Protein AF-D8F6E7-F1 (afdb_monomer)

Radius of gyration: 26.61 Å; Cα contacts (8 Å, |Δi|>4): 448; chains: 1; bounding box: 101×66×62 Å

Sequence (332 aa):
MGQFSIHLGLKEPVFHVVGSLFIFFRRQTDRDAFMEKTILALIKERGPLTGAEIRAEISGDHLALWQACLQCPDLIVRTVGTQYLRLDRRLPGFARLSPSIWRSFLTYSIIGLRERPDPLAEKADQILDHIEAISRSKLDVAFQTVSGLAADLDGMEEEACFIIAGDIVYNMSHDVPRPERSTGKPVNGSDMDMVVVVSDRCSKSSMRRLDEAIYREKFRLLLNPYSREELDYVVKPFSRVKTQIRCDSFRHILACKILHEGTFMFGNARLFQKIKTLLKESGVIKKMQEMEHLAKIGRIKAEALLMKVTPDEITDEILNLFYPSDESEEFE

Structure (mmCIF, N/CA/C/O backbone):
data_AF-D8F6E7-F1
#
_entry.id   AF-D8F6E7-F1
#
loop_
_atom_site.group_PDB
_atom_site.id
_atom_site.type_symbol
_atom_site.label_atom_id
_atom_site.label_alt_id
_atom_site.label_comp_id
_atom_site.label_asym_id
_atom_site.label_entity_id
_atom_site.label_seq_id
_atom_site.pdbx_PDB_ins_code
_atom_site.Cartn_x
_atom_site.Cartn_y
_atom_site.Cartn_z
_atom_site.occupancy
_atom_site.B_iso_or_equiv
_atom_site.auth_seq_id
_atom_site.auth_comp_id
_atom_site.auth_asym_id
_atom_site.auth_atom_id
_atom_site.pdbx_PDB_model_num
ATOM 1 N N . MET A 1 1 ? 76.746 45.117 -2.723 1.00 33.16 1 MET A N 1
ATOM 2 C CA . MET A 1 1 ? 77.594 43.909 -2.825 1.00 33.16 1 MET A CA 1
ATOM 3 C C . MET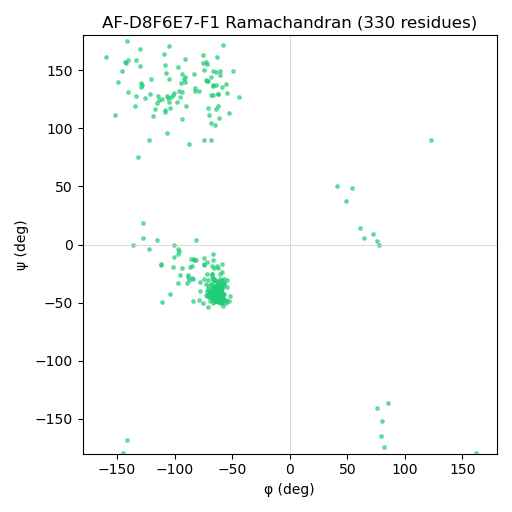 A 1 1 ? 76.782 42.724 -2.335 1.00 33.16 1 MET A C 1
ATOM 5 O O . MET A 1 1 ? 76.218 42.837 -1.259 1.00 33.16 1 MET A O 1
ATOM 9 N N . GLY A 1 2 ? 76.713 41.643 -3.117 1.00 30.11 2 GLY A N 1
ATOM 10 C CA . GLY A 1 2 ? 76.082 40.374 -2.726 1.00 30.11 2 GLY A CA 1
ATOM 11 C C . GLY A 1 2 ? 74.968 39.925 -3.675 1.00 30.11 2 GLY A C 1
ATOM 12 O O . GLY A 1 2 ? 73.820 40.305 -3.495 1.00 30.11 2 GLY A O 1
ATOM 13 N N . GLN A 1 3 ? 75.343 39.148 -4.694 1.00 26.55 3 GLN A N 1
ATOM 14 C CA . GLN A 1 3 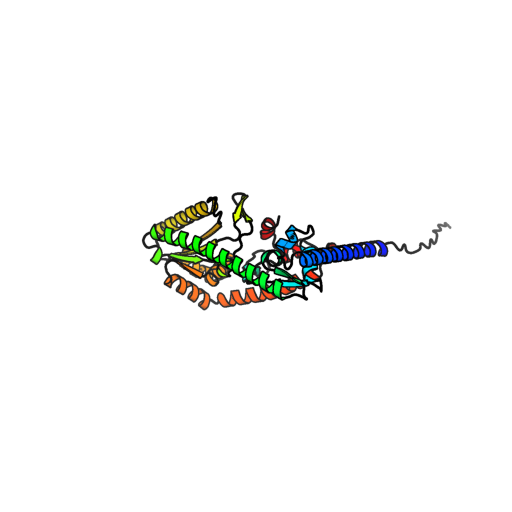? 74.470 38.454 -5.649 1.00 26.55 3 GLN A CA 1
ATOM 15 C C . GLN A 1 3 ? 73.595 37.398 -4.960 1.00 26.55 3 GLN A C 1
ATOM 17 O O . GLN A 1 3 ? 74.094 36.717 -4.076 1.00 26.55 3 GLN A O 1
ATOM 22 N N . PHE A 1 4 ? 72.383 37.164 -5.474 1.00 26.69 4 PHE A N 1
ATOM 23 C CA . PHE A 1 4 ? 71.859 35.808 -5.685 1.00 26.69 4 PHE A CA 1
ATOM 24 C C . PHE A 1 4 ? 70.866 35.812 -6.859 1.00 26.69 4 PHE A C 1
ATOM 26 O O . PHE A 1 4 ? 69.792 36.403 -6.794 1.00 26.69 4 PHE A O 1
ATOM 33 N N . SER A 1 5 ? 71.280 35.172 -7.955 1.00 28.58 5 SER A N 1
ATOM 34 C CA . SER A 1 5 ? 70.461 34.831 -9.121 1.00 28.58 5 SER A CA 1
ATOM 35 C C . SER A 1 5 ? 69.507 33.691 -8.786 1.00 28.58 5 SER A C 1
ATOM 37 O O . SER A 1 5 ? 69.942 32.714 -8.181 1.00 28.58 5 SER A O 1
ATOM 39 N N . ILE A 1 6 ? 68.269 33.734 -9.288 1.00 30.41 6 ILE A N 1
ATOM 40 C CA . ILE A 1 6 ? 67.457 32.523 -9.473 1.00 30.41 6 ILE A CA 1
ATOM 41 C C . ILE A 1 6 ? 66.820 32.561 -10.868 1.00 30.41 6 ILE A C 1
ATOM 43 O O . ILE A 1 6 ? 66.243 33.558 -11.292 1.00 30.41 6 ILE A O 1
ATOM 47 N N . HIS A 1 7 ? 67.038 31.461 -11.586 1.00 28.16 7 HIS A N 1
ATOM 48 C CA . HIS A 1 7 ? 66.703 31.177 -12.977 1.00 28.16 7 HIS A CA 1
ATOM 49 C C . HIS A 1 7 ? 65.219 31.344 -13.339 1.00 28.16 7 HIS A C 1
ATOM 51 O O . HIS A 1 7 ? 64.332 30.823 -12.666 1.00 28.16 7 HIS A O 1
ATOM 57 N N . LEU A 1 8 ? 64.992 31.940 -14.512 1.00 31.27 8 LEU A N 1
ATOM 58 C CA . LEU A 1 8 ? 63.788 31.776 -15.324 1.00 31.27 8 LEU A CA 1
ATOM 59 C C . LEU A 1 8 ? 63.741 30.344 -15.877 1.00 31.27 8 LEU A C 1
ATOM 61 O O . LEU A 1 8 ? 64.466 30.007 -16.809 1.00 31.27 8 LEU A O 1
ATOM 65 N N . GLY A 1 9 ? 62.885 29.505 -15.295 1.00 27.48 9 GLY A N 1
ATOM 66 C CA . GLY A 1 9 ? 62.490 28.218 -15.858 1.00 27.48 9 GLY A CA 1
ATOM 67 C C . GLY A 1 9 ? 61.064 28.304 -16.390 1.00 27.48 9 GLY A C 1
ATOM 68 O O . GLY A 1 9 ? 60.115 28.140 -15.628 1.00 27.48 9 GLY A O 1
ATOM 69 N N . LEU A 1 10 ? 60.914 28.558 -17.690 1.00 37.59 10 LEU A N 1
ATOM 70 C CA . LEU A 1 10 ? 59.673 28.295 -18.420 1.00 37.59 10 LEU A CA 1
ATOM 71 C C . LEU A 1 10 ? 59.396 26.786 -18.339 1.00 37.59 10 LEU A C 1
ATOM 73 O O . LEU A 1 10 ? 60.115 25.996 -18.946 1.00 37.59 10 LEU A O 1
ATOM 77 N N . LYS A 1 11 ? 58.381 26.380 -17.569 1.00 30.45 11 LYS A N 1
ATOM 78 C CA . LYS A 1 11 ? 57.785 25.043 -17.665 1.00 30.45 11 LYS A CA 1
ATOM 79 C C . LYS A 1 11 ? 56.442 25.160 -18.370 1.00 30.45 11 LYS A C 1
ATOM 81 O O . LYS A 1 11 ? 55.570 25.911 -17.942 1.00 30.45 11 LYS A O 1
ATOM 86 N N . GLU A 1 12 ? 56.337 24.421 -19.465 1.00 32.09 12 GLU A N 1
ATOM 87 C CA . GLU A 1 12 ? 55.131 24.181 -20.251 1.00 32.09 12 GLU A CA 1
ATOM 88 C C . GLU A 1 12 ? 53.939 23.759 -19.369 1.00 32.09 12 GLU A C 1
ATOM 90 O O . GLU A 1 12 ? 54.134 23.084 -18.351 1.00 32.09 12 GLU A O 1
ATOM 95 N N . PRO A 1 13 ? 52.693 24.094 -19.750 1.00 31.97 13 PRO A N 1
ATOM 96 C CA . PRO A 1 13 ? 51.525 23.551 -19.081 1.00 31.97 13 PRO A CA 1
ATOM 97 C C . PRO A 1 13 ? 51.376 22.062 -19.422 1.00 31.97 13 PRO A C 1
ATOM 99 O O . PRO A 1 13 ? 51.162 21.672 -20.568 1.00 31.97 13 PRO A O 1
ATOM 102 N N . VAL A 1 14 ? 51.465 21.231 -18.385 1.00 33.97 14 VAL A N 1
ATOM 103 C CA . VAL A 1 14 ? 51.179 19.796 -18.423 1.00 33.97 14 VAL A CA 1
ATOM 104 C C . VAL A 1 14 ? 49.690 19.592 -18.737 1.00 33.97 14 VAL A C 1
ATOM 106 O O . VAL A 1 14 ? 48.823 19.722 -17.872 1.00 33.97 14 VAL A O 1
ATOM 109 N N . PHE A 1 15 ? 49.392 19.232 -19.984 1.00 37.09 15 PHE A N 1
ATOM 110 C CA . PHE A 1 15 ? 48.122 18.641 -20.407 1.00 37.09 15 PHE A CA 1
ATOM 111 C C . PHE A 1 15 ? 47.991 17.225 -19.815 1.00 37.09 15 PHE A C 1
ATOM 113 O O . PHE A 1 15 ? 48.406 16.258 -20.442 1.00 37.09 15 PHE A O 1
ATOM 120 N N . HIS A 1 16 ? 47.423 17.068 -18.614 1.00 35.38 16 HIS A N 1
ATOM 121 C CA . HIS A 1 16 ? 47.105 15.723 -18.088 1.00 35.38 16 HIS A CA 1
ATOM 122 C C . HIS A 1 16 ? 45.729 15.561 -17.424 1.00 35.38 16 HIS A C 1
ATOM 124 O O . HIS A 1 16 ? 45.373 14.448 -17.048 1.00 35.38 16 HIS A O 1
ATOM 130 N N . VAL A 1 17 ? 44.904 16.610 -17.341 1.00 39.91 17 VAL A N 1
ATOM 131 C CA . VAL A 1 17 ? 43.578 16.522 -16.689 1.00 39.91 17 VAL A CA 1
ATOM 132 C C . VAL A 1 17 ? 42.441 16.214 -17.680 1.00 39.91 17 VAL A C 1
ATOM 134 O O . VAL A 1 17 ? 41.414 15.665 -17.296 1.00 39.91 17 VAL A O 1
ATOM 137 N N . VAL A 1 18 ? 42.632 16.464 -18.979 1.00 37.38 18 VAL A N 1
ATOM 138 C CA . VAL A 1 18 ? 41.575 16.257 -19.991 1.00 37.38 18 VAL A CA 1
ATOM 139 C C . VAL A 1 18 ? 41.413 14.775 -20.369 1.00 37.38 18 VAL A C 1
ATOM 141 O O . VAL A 1 18 ? 40.301 14.324 -20.616 1.00 37.38 18 VAL A O 1
ATOM 144 N N . GLY A 1 19 ? 42.494 13.985 -20.355 1.00 30.98 19 GLY A N 1
ATOM 145 C CA . GLY A 1 19 ? 42.469 12.576 -20.779 1.00 30.98 19 GLY A CA 1
ATOM 146 C C . GLY A 1 19 ? 41.693 11.648 -19.838 1.00 30.98 19 GLY A C 1
ATOM 147 O O . GLY A 1 19 ? 40.935 10.801 -20.304 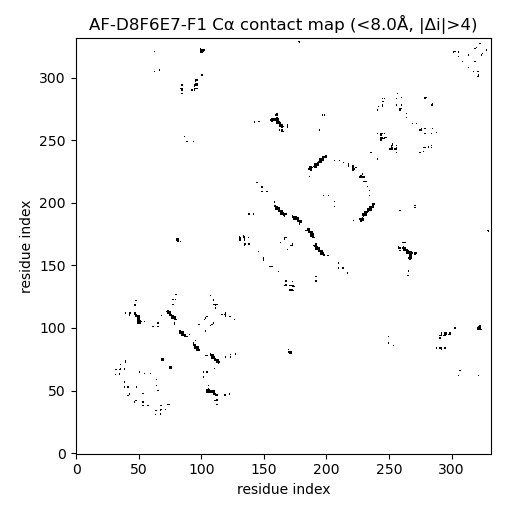1.00 30.98 19 GLY A O 1
ATOM 148 N N . SER A 1 20 ? 41.825 11.830 -18.521 1.00 35.00 20 SER A N 1
ATOM 149 C CA . SER A 1 20 ? 41.137 10.985 -17.533 1.00 35.00 20 SER A CA 1
ATOM 150 C C . SER A 1 20 ? 39.633 11.243 -17.494 1.00 35.00 20 SER A C 1
ATOM 152 O O . SER A 1 20 ? 38.862 10.289 -17.426 1.00 35.00 20 SER A O 1
ATOM 154 N N . LEU A 1 21 ? 39.210 12.506 -17.624 1.00 38.16 21 LEU A N 1
ATOM 155 C CA . LEU A 1 21 ? 37.793 12.865 -17.692 1.00 38.16 21 LEU A CA 1
ATOM 156 C C . LEU A 1 21 ? 37.149 12.311 -18.973 1.00 38.16 21 LEU A C 1
ATOM 158 O O . LEU A 1 21 ? 36.060 11.757 -18.918 1.00 38.16 21 LEU A O 1
ATOM 162 N N . PHE A 1 22 ? 37.851 12.368 -20.111 1.00 34.84 22 PHE A N 1
ATOM 163 C CA . PHE A 1 22 ? 37.346 11.863 -21.394 1.00 34.84 22 PHE A CA 1
ATOM 164 C C . PHE A 1 22 ? 37.245 10.330 -21.444 1.00 34.84 22 PHE A C 1
ATOM 166 O O . PHE A 1 22 ? 36.273 9.788 -21.965 1.00 34.84 22 PHE A O 1
ATOM 173 N N . ILE A 1 23 ? 38.227 9.613 -20.887 1.00 40.53 23 ILE A N 1
ATOM 174 C CA . ILE A 1 23 ? 38.200 8.142 -20.794 1.00 40.53 23 ILE A CA 1
ATOM 175 C C . ILE A 1 23 ? 37.083 7.683 -19.852 1.00 40.53 23 ILE A C 1
ATOM 177 O O . ILE A 1 23 ? 36.417 6.685 -20.123 1.00 40.53 23 ILE A O 1
ATOM 181 N N . PHE A 1 24 ? 36.863 8.414 -18.762 1.00 39.59 24 PHE A N 1
ATOM 182 C CA . PHE A 1 24 ? 35.817 8.112 -17.798 1.00 39.59 24 PHE A CA 1
ATOM 183 C C . PHE A 1 24 ? 34.413 8.366 -18.371 1.00 39.59 24 PHE A C 1
ATOM 185 O O . PHE A 1 24 ? 33.578 7.464 -18.353 1.00 39.59 24 PHE A O 1
ATOM 192 N N . PHE A 1 25 ? 34.190 9.532 -18.992 1.00 40.06 25 PHE A N 1
ATOM 193 C CA . PHE A 1 25 ? 32.921 9.872 -19.651 1.00 40.06 25 PHE A CA 1
ATOM 194 C C . PHE A 1 25 ? 32.563 8.870 -20.760 1.00 40.06 25 PHE A C 1
ATOM 196 O O . PHE A 1 25 ? 31.410 8.460 -20.900 1.00 40.06 25 PHE A O 1
ATOM 203 N N . ARG A 1 26 ? 33.575 8.414 -21.512 1.00 41.19 26 ARG A N 1
ATOM 204 C CA . ARG A 1 26 ? 33.429 7.382 -22.546 1.00 41.19 26 ARG A CA 1
ATOM 205 C C . ARG A 1 26 ? 33.075 6.009 -21.961 1.00 41.19 26 ARG A C 1
ATOM 207 O O . ARG A 1 26 ? 32.200 5.338 -22.481 1.00 41.19 26 ARG A O 1
ATOM 214 N N . ARG A 1 27 ? 33.683 5.609 -20.838 1.00 51.72 27 ARG A N 1
ATOM 215 C CA . ARG A 1 27 ? 33.356 4.341 -20.151 1.00 51.72 27 ARG A CA 1
ATOM 216 C C . ARG A 1 27 ? 31.958 4.315 -19.534 1.00 51.72 27 ARG A C 1
ATOM 218 O O . ARG A 1 27 ? 31.405 3.229 -19.370 1.00 51.72 27 ARG A O 1
ATOM 225 N N . GLN A 1 28 ? 31.420 5.469 -19.146 1.00 54.25 28 GLN A N 1
ATOM 226 C CA . GLN A 1 28 ? 30.064 5.569 -18.611 1.00 54.25 28 GLN A CA 1
ATOM 227 C C . GLN A 1 28 ? 29.024 5.452 -19.729 1.00 54.25 28 GLN A C 1
ATOM 229 O O . GLN A 1 28 ? 28.181 4.565 -19.687 1.00 54.25 28 GLN A O 1
ATOM 234 N N . THR A 1 29 ? 29.191 6.232 -20.798 1.00 60.12 29 THR A N 1
ATOM 235 C CA . THR A 1 29 ? 28.348 6.135 -22.003 1.00 60.12 29 THR A CA 1
ATOM 236 C C . THR A 1 29 ? 28.403 4.753 -22.665 1.00 60.12 29 THR A C 1
ATOM 238 O O . THR A 1 29 ? 27.374 4.257 -23.115 1.00 60.12 29 THR A O 1
ATOM 241 N N . ASP A 1 30 ? 29.560 4.082 -22.663 1.00 62.09 30 ASP A N 1
ATOM 242 C CA . ASP A 1 30 ? 29.686 2.706 -23.165 1.00 62.09 30 ASP A CA 1
ATOM 243 C C . ASP A 1 30 ? 28.959 1.675 -22.271 1.00 62.09 30 ASP A C 1
ATOM 245 O O . ASP A 1 30 ? 28.422 0.691 -22.785 1.00 62.09 30 ASP A O 1
ATOM 249 N N . ARG A 1 31 ? 28.916 1.886 -20.944 1.00 66.12 31 ARG A N 1
ATOM 250 C CA . ARG A 1 31 ? 28.183 1.016 -20.001 1.00 66.12 31 ARG A CA 1
ATOM 251 C C . ARG A 1 31 ? 26.675 1.188 -20.117 1.00 66.12 31 ARG A C 1
ATOM 253 O O . ARG A 1 31 ? 25.967 0.184 -20.172 1.00 66.12 31 ARG A O 1
ATOM 260 N N . ASP A 1 32 ? 26.208 2.425 -20.214 1.00 69.31 32 ASP A N 1
ATOM 261 C CA . ASP A 1 32 ? 24.783 2.730 -20.349 1.00 69.31 32 ASP A CA 1
ATOM 262 C C . ASP A 1 32 ? 24.262 2.203 -21.699 1.00 69.31 32 ASP A C 1
ATOM 264 O O . ASP A 1 32 ? 23.270 1.478 -21.750 1.00 69.31 32 ASP A O 1
ATOM 268 N N . ALA A 1 33 ? 25.028 2.393 -22.782 1.00 77.38 33 ALA A N 1
ATOM 269 C CA . ALA A 1 33 ? 24.712 1.826 -24.094 1.00 77.38 33 ALA A CA 1
ATOM 270 C C . ALA A 1 33 ? 24.756 0.284 -24.127 1.00 77.38 33 ALA A C 1
ATOM 272 O O . ALA A 1 33 ? 24.041 -0.346 -24.912 1.00 77.38 33 ALA A O 1
ATOM 273 N N . PHE A 1 34 ? 25.603 -0.353 -23.310 1.00 84.94 34 PHE A N 1
ATOM 274 C CA . PHE A 1 34 ? 25.613 -1.810 -23.168 1.00 84.94 34 PHE A CA 1
ATOM 275 C C . PHE A 1 34 ? 24.366 -2.310 -22.430 1.00 84.94 34 PHE A C 1
ATOM 277 O O . PHE A 1 34 ? 23.740 -3.276 -22.875 1.00 84.94 34 PHE A O 1
ATOM 284 N N . MET A 1 35 ? 23.982 -1.637 -21.342 1.00 89.06 35 MET A N 1
ATOM 285 C CA . MET A 1 35 ? 22.771 -1.939 -20.578 1.00 89.06 35 MET A CA 1
ATOM 286 C C . MET A 1 35 ? 21.525 -1.826 -21.466 1.00 89.06 35 MET A C 1
ATOM 288 O O . MET A 1 35 ? 20.765 -2.787 -21.578 1.00 89.06 35 MET A O 1
ATOM 292 N N . GLU A 1 36 ? 21.371 -0.712 -22.188 1.00 90.62 36 GLU A N 1
ATOM 293 C CA . GLU A 1 36 ? 20.263 -0.496 -23.127 1.00 90.62 36 GLU A CA 1
ATOM 294 C C . GLU A 1 36 ? 20.164 -1.603 -24.183 1.00 90.62 36 GLU A C 1
ATOM 296 O O . GLU A 1 36 ? 19.090 -2.164 -24.401 1.00 90.62 36 GLU A O 1
ATOM 301 N N . LYS A 1 37 ? 21.286 -1.969 -24.820 1.00 92.38 37 LYS A N 1
ATOM 302 C CA . LYS A 1 37 ? 21.312 -3.045 -25.825 1.00 92.38 37 LYS A CA 1
ATOM 303 C C . LYS A 1 37 ? 20.933 -4.399 -25.237 1.00 92.38 37 LYS A C 1
ATOM 305 O O . LYS A 1 37 ? 20.257 -5.176 -25.909 1.00 92.38 37 LYS A O 1
ATOM 310 N N . THR A 1 38 ? 21.368 -4.675 -24.011 1.00 94.69 38 THR A N 1
ATOM 311 C CA . THR A 1 38 ? 21.076 -5.932 -23.314 1.00 94.69 38 THR A CA 1
ATOM 312 C C . THR A 1 38 ? 19.587 -6.033 -22.997 1.00 94.69 38 THR A C 1
ATOM 314 O O . THR A 1 38 ? 18.960 -7.036 -23.332 1.00 94.69 38 THR A O 1
ATOM 317 N N . ILE A 1 39 ? 18.993 -4.966 -22.453 1.00 96.12 39 ILE A N 1
ATOM 318 C CA . ILE A 1 39 ? 17.550 -4.895 -22.186 1.00 96.12 39 ILE A CA 1
ATOM 319 C C . ILE A 1 39 ? 16.764 -5.021 -23.493 1.00 96.12 39 ILE A C 1
ATOM 321 O O . ILE A 1 39 ? 15.825 -5.806 -23.579 1.00 96.12 39 ILE A O 1
ATOM 325 N N . LEU A 1 40 ? 17.162 -4.297 -24.541 1.00 96.44 40 LEU A N 1
ATOM 326 C CA . LEU A 1 40 ? 16.481 -4.352 -25.831 1.00 96.44 40 LEU A CA 1
ATOM 327 C C . LEU A 1 40 ? 16.517 -5.760 -26.442 1.00 96.44 40 LEU A C 1
ATOM 329 O O . LEU A 1 40 ? 15.515 -6.208 -26.996 1.00 96.44 40 LEU A O 1
ATOM 333 N N . ALA A 1 41 ? 17.650 -6.460 -26.350 1.00 96.69 41 ALA A N 1
ATOM 334 C CA . ALA A 1 41 ? 17.762 -7.845 -26.800 1.00 96.69 41 ALA A CA 1
ATOM 335 C C . ALA A 1 41 ? 16.843 -8.775 -25.993 1.00 96.69 41 ALA A C 1
ATOM 337 O O . ALA A 1 41 ? 16.098 -9.550 -26.591 1.00 96.69 41 ALA A O 1
ATOM 338 N N . LEU A 1 42 ? 16.823 -8.626 -24.664 1.00 97.31 42 LEU A N 1
ATOM 339 C CA . LEU A 1 42 ? 15.960 -9.399 -23.770 1.00 97.31 42 LEU A CA 1
ATOM 340 C C . LEU A 1 42 ? 14.473 -9.216 -24.111 1.00 97.31 42 LEU A C 1
ATOM 342 O O . LEU A 1 42 ? 13.747 -10.196 -24.260 1.00 97.31 42 LEU A O 1
ATOM 346 N N . ILE A 1 43 ? 14.028 -7.970 -24.303 1.00 97.81 43 ILE A N 1
ATOM 347 C CA . ILE A 1 43 ? 12.637 -7.656 -24.664 1.00 97.81 43 ILE A CA 1
ATOM 348 C C . ILE A 1 43 ? 12.288 -8.161 -26.074 1.00 97.81 43 ILE A C 1
ATOM 350 O O . ILE A 1 43 ? 11.165 -8.606 -26.309 1.00 97.81 43 ILE A O 1
ATOM 354 N N . LYS A 1 44 ? 13.232 -8.141 -27.026 1.00 96.94 44 LYS A N 1
ATOM 355 C CA . LYS A 1 44 ? 13.023 -8.724 -28.366 1.00 96.94 44 LYS A CA 1
ATOM 356 C C . LYS A 1 44 ? 12.838 -10.238 -28.322 1.00 96.94 44 LYS A C 1
ATOM 358 O O . LYS A 1 44 ? 12.067 -10.766 -29.118 1.00 96.94 44 LYS A O 1
ATOM 363 N N . GLU A 1 45 ? 13.547 -10.917 -27.428 1.00 97.00 45 GLU A N 1
ATOM 364 C CA . GLU A 1 45 ? 13.490 -12.370 -27.278 1.00 97.00 45 GLU A CA 1
ATOM 365 C C . GLU A 1 45 ? 12.247 -12.826 -26.504 1.00 97.00 45 GLU A C 1
ATOM 367 O O . GLU A 1 45 ? 11.549 -13.739 -26.940 1.00 97.00 45 GLU A O 1
ATOM 372 N N . ARG A 1 46 ? 11.960 -12.188 -25.365 1.00 96.81 46 ARG A N 1
ATOM 373 C CA . ARG A 1 46 ? 10.934 -12.641 -24.413 1.00 96.81 46 ARG A CA 1
ATOM 374 C C . ARG A 1 46 ? 9.605 -11.902 -24.500 1.00 96.81 46 ARG A C 1
ATOM 376 O O . ARG A 1 46 ? 8.629 -12.342 -23.899 1.00 96.81 46 ARG A O 1
ATOM 383 N N . GLY A 1 47 ? 9.553 -10.802 -25.243 1.00 97.00 47 GLY A N 1
ATOM 384 C CA . GLY A 1 47 ? 8.422 -9.884 -25.212 1.00 97.00 47 GLY A CA 1
ATOM 385 C C . GLY A 1 47 ? 8.462 -8.955 -23.992 1.00 97.00 47 GLY A C 1
ATOM 386 O O . GLY A 1 47 ? 9.514 -8.791 -23.371 1.00 97.00 47 GLY A O 1
ATOM 387 N N . PRO A 1 48 ? 7.337 -8.291 -23.672 1.00 98.00 48 PRO A N 1
ATOM 388 C CA . PRO A 1 48 ? 7.285 -7.315 -22.591 1.00 98.00 48 PRO A CA 1
ATOM 389 C C . PRO A 1 48 ? 7.493 -7.932 -21.207 1.00 98.00 48 PRO A C 1
ATOM 391 O O . PRO A 1 48 ? 6.887 -8.951 -20.874 1.00 98.00 48 PRO A O 1
ATOM 394 N N . LEU A 1 49 ? 8.302 -7.265 -20.387 1.00 97.94 49 LEU A N 1
ATOM 395 C CA . LEU A 1 49 ? 8.679 -7.706 -19.043 1.00 97.94 49 LEU A CA 1
ATOM 396 C C . LEU A 1 49 ? 8.468 -6.586 -18.023 1.00 97.94 49 LEU A C 1
ATOM 398 O O . LEU A 1 49 ? 8.531 -5.405 -18.365 1.00 97.94 49 LEU A O 1
ATOM 402 N N . THR A 1 50 ? 8.243 -6.945 -16.764 1.00 97.00 50 THR A N 1
ATOM 403 C CA . THR A 1 50 ? 8.267 -5.996 -15.649 1.00 97.00 50 THR A CA 1
ATOM 404 C C . THR A 1 50 ? 9.695 -5.597 -15.284 1.00 97.00 50 THR A C 1
ATOM 406 O O . THR A 1 50 ? 10.659 -6.286 -15.630 1.00 97.00 50 THR A O 1
ATOM 409 N N . GLY A 1 51 ? 9.858 -4.504 -14.532 1.00 95.88 51 GLY A N 1
ATOM 410 C CA . GLY A 1 51 ? 11.173 -4.131 -14.006 1.00 95.88 51 GLY A CA 1
ATOM 411 C C . GLY A 1 51 ? 11.806 -5.237 -13.149 1.00 95.88 51 GLY A C 1
ATOM 412 O O . GLY A 1 51 ? 13.016 -5.446 -13.228 1.00 95.88 51 GLY A O 1
ATOM 413 N N . ALA A 1 52 ? 11.004 -5.986 -12.382 1.00 93.38 52 ALA A N 1
ATOM 414 C CA . ALA A 1 52 ? 11.473 -7.124 -11.591 1.00 93.38 52 ALA A CA 1
ATOM 415 C C . ALA A 1 52 ? 11.938 -8.300 -12.461 1.00 93.38 52 ALA A C 1
ATOM 417 O O . ALA A 1 52 ? 12.997 -8.869 -12.200 1.00 93.38 52 ALA A O 1
ATOM 418 N N . GLU A 1 53 ? 11.196 -8.629 -13.523 1.00 95.62 53 GLU A N 1
ATOM 419 C CA . GLU A 1 53 ? 11.580 -9.680 -14.473 1.00 95.62 53 GLU A CA 1
ATOM 420 C C . GLU A 1 53 ? 12.897 -9.329 -15.190 1.00 95.62 53 GLU A C 1
ATOM 422 O O . GLU A 1 53 ? 13.762 -10.188 -15.341 1.00 95.62 53 GLU A O 1
ATOM 427 N N . ILE A 1 54 ? 13.106 -8.061 -15.566 1.00 96.25 54 ILE A N 1
ATOM 428 C CA . ILE A 1 54 ? 14.382 -7.615 -16.153 1.00 96.25 54 ILE A CA 1
ATOM 429 C C . ILE A 1 54 ? 15.507 -7.663 -15.113 1.00 96.25 54 ILE A C 1
ATOM 431 O O . ILE A 1 54 ? 16.609 -8.120 -15.416 1.00 96.25 54 ILE A O 1
ATOM 435 N N . ARG A 1 55 ? 15.244 -7.214 -13.879 1.00 93.50 55 ARG A N 1
ATOM 436 C CA . ARG A 1 55 ? 16.230 -7.213 -12.789 1.00 93.50 55 ARG A CA 1
ATOM 437 C C . ARG A 1 55 ? 16.733 -8.620 -12.458 1.00 93.50 55 ARG A C 1
ATOM 439 O O . ARG A 1 55 ? 17.907 -8.769 -12.131 1.00 93.50 55 ARG A O 1
ATOM 446 N N . ALA A 1 56 ? 15.870 -9.628 -12.553 1.00 92.56 56 ALA A N 1
ATOM 447 C CA . ALA A 1 56 ? 16.238 -11.022 -12.318 1.00 92.56 56 ALA A CA 1
ATOM 448 C C . ALA A 1 56 ? 17.223 -11.570 -13.368 1.00 92.56 56 ALA A C 1
ATOM 450 O O . ALA A 1 56 ? 18.038 -12.432 -13.050 1.00 92.56 56 ALA A O 1
ATOM 451 N N . GLU A 1 57 ? 17.172 -11.058 -14.599 1.00 92.94 57 GLU A N 1
ATOM 452 C CA . GLU A 1 57 ? 18.009 -11.514 -15.719 1.00 92.94 57 GLU A CA 1
ATOM 453 C C . GLU A 1 57 ? 19.271 -10.657 -15.900 1.00 92.94 57 GLU A C 1
ATOM 455 O O . GLU A 1 57 ? 20.287 -11.125 -16.417 1.00 92.94 57 GLU A O 1
ATOM 460 N N . ILE A 1 58 ? 19.228 -9.390 -15.475 1.00 90.25 58 ILE A N 1
ATOM 461 C CA . ILE A 1 58 ? 20.304 -8.423 -15.693 1.00 90.25 58 ILE A CA 1
ATOM 462 C C . ILE A 1 58 ? 20.871 -7.933 -14.359 1.00 90.25 58 ILE A C 1
ATOM 464 O O . ILE A 1 58 ? 20.270 -7.150 -13.616 1.00 90.25 58 ILE A O 1
ATOM 468 N N . SER A 1 59 ? 22.108 -8.350 -14.091 1.00 83.00 59 SER A N 1
ATOM 469 C CA . SER A 1 59 ? 22.916 -7.794 -13.008 1.00 83.00 59 SER A CA 1
ATOM 470 C C . SER A 1 59 ? 23.383 -6.377 -13.347 1.00 83.00 59 SER A C 1
ATOM 472 O O . SER A 1 59 ? 23.767 -6.082 -14.477 1.00 83.00 59 SER A O 1
ATOM 474 N N . GLY A 1 60 ? 23.391 -5.493 -12.353 1.00 80.25 60 GLY A N 1
ATOM 475 C CA . GLY A 1 60 ? 23.765 -4.095 -12.550 1.00 80.25 60 GLY A CA 1
ATOM 476 C C . GLY A 1 60 ? 23.301 -3.183 -11.424 1.00 80.25 60 GLY A C 1
ATOM 477 O O . GLY A 1 60 ? 22.678 -3.637 -10.462 1.00 80.25 60 GLY A O 1
ATOM 478 N N . ASP A 1 61 ? 23.607 -1.901 -11.564 1.00 87.19 61 ASP A N 1
ATOM 479 C CA . ASP A 1 61 ? 23.107 -0.850 -10.683 1.00 87.19 61 ASP A CA 1
ATOM 480 C C . ASP A 1 61 ? 21.601 -0.602 -10.911 1.00 87.19 61 ASP A C 1
ATOM 482 O O . ASP A 1 61 ? 21.123 -0.643 -12.048 1.00 87.19 61 ASP A O 1
ATOM 486 N N . HIS A 1 62 ? 20.844 -0.371 -9.831 1.00 89.38 62 HIS A N 1
ATOM 487 C CA . HIS A 1 62 ? 19.386 -0.198 -9.895 1.00 89.38 62 HIS A CA 1
ATOM 488 C C . HIS A 1 62 ? 18.988 1.066 -10.664 1.00 89.38 62 HIS A C 1
ATOM 490 O O . HIS A 1 62 ? 18.042 1.035 -11.456 1.00 89.38 62 HIS A O 1
ATOM 496 N N . LEU A 1 63 ? 19.710 2.170 -10.445 1.00 90.50 63 LEU A N 1
ATOM 497 C CA . LEU A 1 63 ? 19.420 3.438 -11.101 1.00 90.50 63 LEU A CA 1
ATOM 498 C C . LEU A 1 63 ? 19.760 3.354 -12.591 1.00 90.50 63 LEU A C 1
ATOM 500 O O . LEU A 1 63 ? 18.934 3.743 -13.412 1.00 90.50 63 LEU A O 1
ATOM 504 N N . ALA A 1 64 ? 20.908 2.770 -12.941 1.00 90.06 64 ALA A N 1
ATOM 505 C CA . ALA A 1 64 ? 21.310 2.564 -14.332 1.00 90.06 64 ALA A CA 1
ATOM 506 C C . ALA A 1 64 ? 20.314 1.681 -15.103 1.00 90.06 64 ALA A C 1
ATOM 508 O O . ALA A 1 64 ? 19.972 1.983 -16.245 1.00 90.06 64 ALA A O 1
ATOM 509 N N . LEU A 1 65 ? 19.803 0.612 -14.478 1.00 93.00 65 LEU A N 1
ATOM 510 C CA . LEU A 1 65 ? 18.776 -0.240 -15.082 1.00 93.00 65 LEU A CA 1
ATOM 511 C C . LEU A 1 65 ? 17.490 0.550 -15.378 1.00 93.00 65 LEU A C 1
ATOM 513 O O . LEU A 1 65 ? 16.947 0.478 -16.483 1.00 93.00 65 LEU A O 1
ATOM 517 N N . TRP A 1 66 ? 17.019 1.326 -14.400 1.00 95.31 66 TRP A N 1
ATOM 518 C CA . TRP A 1 66 ? 15.831 2.165 -14.545 1.00 95.31 66 TRP A CA 1
ATOM 519 C C . TRP A 1 66 ? 16.014 3.244 -15.623 1.00 95.31 66 TRP A C 1
ATOM 521 O O . TRP A 1 66 ? 15.157 3.385 -16.499 1.00 95.31 66 TRP A O 1
ATOM 531 N N . GLN A 1 67 ? 17.148 3.953 -15.609 1.00 94.25 67 GLN A N 1
ATOM 532 C CA . GLN A 1 67 ? 17.502 4.963 -16.611 1.00 94.25 67 GLN A CA 1
ATOM 533 C C . GLN A 1 67 ? 17.544 4.357 -18.018 1.00 94.25 67 GLN A C 1
ATOM 535 O O . GLN A 1 67 ? 16.879 4.876 -18.911 1.00 94.25 67 GLN A O 1
ATOM 540 N N . ALA A 1 68 ? 18.238 3.230 -18.211 1.00 93.88 68 ALA A N 1
ATOM 541 C CA . ALA A 1 68 ? 18.364 2.576 -19.515 1.00 93.88 68 ALA A CA 1
ATOM 542 C C . ALA A 1 68 ? 17.000 2.174 -20.105 1.00 93.88 68 ALA A C 1
ATOM 544 O O . ALA A 1 68 ? 16.757 2.354 -21.298 1.00 93.88 68 ALA A O 1
ATOM 545 N N . CYS A 1 69 ? 16.067 1.693 -19.274 1.00 95.50 69 CYS A N 1
ATOM 546 C CA . CYS A 1 69 ? 14.707 1.381 -19.727 1.00 95.50 69 CYS A CA 1
ATOM 547 C C . CYS A 1 69 ? 13.941 2.623 -20.210 1.00 95.50 69 CYS A C 1
ATOM 549 O O . CYS A 1 69 ? 13.163 2.537 -21.160 1.00 95.50 69 CYS A O 1
ATOM 551 N N . LEU A 1 70 ? 14.133 3.765 -19.546 1.00 94.75 70 LEU A N 1
ATOM 552 C CA . LEU A 1 70 ? 13.421 5.014 -19.835 1.00 94.75 70 LEU A CA 1
ATOM 553 C C . LEU A 1 70 ? 14.065 5.845 -20.952 1.00 94.75 70 LEU A C 1
ATOM 555 O O . LEU A 1 70 ? 13.360 6.602 -21.619 1.00 94.75 70 LEU A O 1
ATOM 559 N N . GLN A 1 71 ? 15.383 5.742 -21.137 1.00 92.88 71 GLN A N 1
ATOM 560 C CA . GLN A 1 71 ? 16.140 6.503 -22.136 1.00 92.88 71 GLN A CA 1
ATOM 561 C C . GLN A 1 71 ? 16.198 5.803 -23.495 1.00 92.88 71 GLN A C 1
ATOM 563 O O . GLN A 1 71 ? 16.287 6.489 -24.516 1.00 92.88 71 GLN A O 1
ATOM 568 N N . CYS A 1 72 ? 16.088 4.471 -23.532 1.00 93.88 72 CYS A N 1
ATOM 569 C CA . CYS A 1 72 ? 16.153 3.727 -24.781 1.00 93.88 72 CYS A CA 1
ATOM 570 C C . CYS A 1 72 ? 14.991 4.118 -25.724 1.00 93.88 72 CYS A C 1
ATOM 572 O O . CYS A 1 72 ? 13.820 3.894 -25.395 1.00 93.88 72 CYS A O 1
ATOM 574 N N . PRO A 1 73 ? 15.273 4.657 -26.926 1.00 94.25 73 PRO A N 1
ATOM 575 C CA . PRO A 1 73 ? 14.235 5.148 -27.835 1.00 94.25 73 PRO A CA 1
ATOM 576 C C . PRO A 1 73 ? 13.356 4.027 -28.404 1.00 94.25 73 PRO A C 1
ATOM 578 O O . PRO A 1 73 ? 12.194 4.272 -28.736 1.00 94.25 73 PRO A O 1
ATOM 581 N N . ASP A 1 74 ? 13.878 2.802 -28.473 1.00 96.38 74 ASP A N 1
ATOM 582 C CA . ASP A 1 74 ? 13.172 1.631 -29.003 1.00 96.38 74 ASP A CA 1
ATOM 583 C C . ASP A 1 74 ? 12.249 0.972 -27.967 1.00 96.38 74 ASP A C 1
ATOM 585 O O . ASP A 1 74 ? 11.397 0.152 -28.323 1.00 96.38 74 ASP A O 1
ATOM 589 N N . LEU A 1 75 ? 12.392 1.337 -26.690 1.00 97.00 75 LEU A N 1
ATOM 590 C CA . LEU A 1 75 ? 11.561 0.838 -25.605 1.00 97.00 75 LEU A CA 1
ATOM 591 C C . LEU A 1 75 ? 10.426 1.811 -25.292 1.00 97.00 75 LEU A C 1
ATOM 593 O O . LEU A 1 75 ? 10.515 3.024 -25.494 1.00 97.00 75 LEU A O 1
ATOM 597 N N . ILE A 1 76 ? 9.337 1.259 -24.775 1.00 96.81 76 ILE A N 1
ATOM 598 C CA . ILE A 1 76 ? 8.255 2.003 -24.145 1.00 96.81 76 ILE A CA 1
ATOM 599 C C . ILE A 1 76 ? 7.989 1.397 -22.770 1.00 96.81 76 ILE A C 1
ATOM 601 O O . ILE A 1 76 ? 7.972 0.178 -22.611 1.00 96.81 76 ILE A O 1
ATOM 605 N N . VAL A 1 77 ? 7.789 2.265 -21.781 1.00 96.81 77 VAL A N 1
ATOM 606 C CA . VAL A 1 77 ? 7.460 1.880 -20.409 1.00 96.81 77 VAL A CA 1
ATOM 607 C C . VAL A 1 77 ? 6.023 2.296 -20.129 1.00 96.81 77 VAL A C 1
ATOM 609 O O . VAL A 1 77 ? 5.672 3.467 -20.285 1.00 96.81 77 VAL A O 1
ATOM 612 N N . ARG A 1 78 ? 5.189 1.348 -19.705 1.00 96.69 78 ARG A N 1
ATOM 613 C CA . ARG A 1 78 ? 3.830 1.606 -19.221 1.00 96.69 78 ARG A CA 1
ATOM 614 C C . ARG A 1 78 ? 3.751 1.234 -17.754 1.00 96.69 78 ARG A C 1
ATOM 616 O O . ARG A 1 78 ? 3.981 0.085 -17.399 1.00 96.69 78 ARG A O 1
ATOM 623 N N . THR A 1 79 ? 3.386 2.197 -16.920 1.00 95.25 79 THR A N 1
ATOM 624 C CA . THR A 1 79 ? 3.108 1.951 -15.504 1.00 95.25 79 THR A CA 1
ATOM 625 C C . THR A 1 79 ? 1.614 1.713 -15.309 1.00 95.25 79 THR A C 1
ATOM 627 O O . THR A 1 79 ? 0.797 2.486 -15.813 1.00 95.25 79 THR A O 1
ATOM 630 N N . VAL A 1 80 ? 1.265 0.645 -14.598 1.00 94.62 80 VAL A N 1
ATOM 631 C CA . VAL A 1 80 ? -0.099 0.316 -14.168 1.00 94.62 80 VAL A CA 1
ATOM 632 C C . VAL A 1 80 ? -0.286 0.603 -12.676 1.00 94.62 80 VAL A C 1
ATOM 634 O O . VAL A 1 80 ? 0.667 0.914 -11.965 1.00 94.62 80 VAL A O 1
ATOM 637 N N . GLY A 1 81 ? -1.524 0.520 -12.193 1.00 89.62 81 GLY A N 1
ATOM 638 C CA . GLY A 1 81 ? -1.840 0.744 -10.785 1.00 89.62 81 GLY A CA 1
ATOM 639 C C . GLY A 1 81 ? -1.984 2.217 -10.394 1.00 89.62 81 GLY A C 1
ATOM 640 O O . GLY A 1 81 ? -1.975 3.125 -11.228 1.00 89.62 81 GLY A O 1
ATOM 641 N N . THR A 1 82 ? -2.156 2.445 -9.093 1.00 92.62 82 THR A N 1
ATOM 642 C CA . THR A 1 82 ? -2.480 3.756 -8.525 1.00 92.62 82 THR A CA 1
ATOM 643 C C . THR A 1 82 ? -1.343 4.269 -7.657 1.00 92.62 82 THR A C 1
ATOM 645 O O . THR A 1 82 ? -0.912 3.607 -6.717 1.00 92.62 82 THR A O 1
ATOM 648 N N . GLN A 1 83 ? -0.898 5.496 -7.923 1.00 94.44 83 GLN A N 1
ATOM 649 C CA . GLN A 1 83 ? -0.046 6.221 -6.988 1.00 94.44 83 GLN A CA 1
ATOM 650 C C . GLN A 1 83 ? -0.911 6.886 -5.921 1.00 94.44 83 GLN A C 1
ATOM 652 O O . GLN A 1 83 ? -1.872 7.583 -6.247 1.00 94.44 83 GLN A O 1
ATOM 657 N N . TYR A 1 84 ? -0.543 6.720 -4.657 1.00 94.62 84 TYR A N 1
ATOM 658 C CA . TYR A 1 84 ? -1.290 7.278 -3.536 1.00 94.62 84 TYR A CA 1
ATOM 659 C C . TYR A 1 84 ? -0.362 7.960 -2.528 1.00 94.62 84 TYR A C 1
ATOM 661 O O . TYR A 1 84 ? 0.847 7.716 -2.485 1.00 94.62 84 TYR A O 1
ATOM 669 N N . LEU A 1 85 ? -0.920 8.867 -1.725 1.00 95.31 85 LEU A N 1
ATOM 670 C CA . LEU A 1 85 ? -0.170 9.587 -0.701 1.00 95.31 85 LEU A CA 1
ATOM 671 C C . LEU A 1 85 ? 0.445 8.588 0.290 1.00 95.31 85 LEU A C 1
ATOM 673 O O . LEU A 1 85 ? -0.230 7.692 0.785 1.00 95.31 85 LEU A O 1
ATOM 677 N N . ARG A 1 86 ? 1.709 8.765 0.661 1.00 93.56 86 ARG A N 1
ATOM 678 C CA . ARG A 1 86 ? 2.357 8.059 1.772 1.00 93.56 86 ARG A CA 1
ATOM 679 C C . ARG A 1 86 ? 3.030 9.070 2.674 1.00 93.56 86 ARG A C 1
ATOM 681 O O . ARG A 1 86 ? 3.611 10.047 2.203 1.00 93.56 86 ARG A O 1
ATOM 688 N N . LEU A 1 87 ? 2.899 8.846 3.978 1.00 92.69 87 LEU A N 1
ATOM 689 C CA . LEU A 1 87 ? 3.447 9.759 4.966 1.00 92.69 87 LEU A CA 1
ATOM 690 C C . LEU A 1 87 ? 4.807 9.290 5.440 1.00 92.69 87 LEU A C 1
ATOM 692 O O . LEU A 1 87 ? 4.965 8.136 5.831 1.00 92.69 87 LEU A O 1
ATOM 696 N N . ASP A 1 88 ? 5.756 10.213 5.458 1.00 89.38 88 ASP A N 1
ATOM 697 C CA . ASP A 1 88 ? 7.129 9.947 5.856 1.00 89.38 88 ASP A CA 1
ATOM 698 C C . ASP A 1 88 ? 7.616 11.040 6.804 1.00 89.38 88 ASP A C 1
ATOM 700 O O . ASP A 1 88 ? 7.659 12.214 6.451 1.00 89.38 88 ASP A O 1
ATOM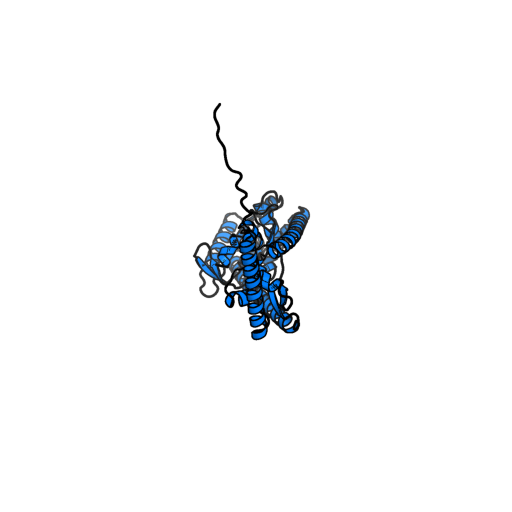 704 N N . ARG A 1 89 ? 7.989 10.664 8.029 1.00 87.44 89 ARG A N 1
ATOM 705 C CA . ARG A 1 89 ? 8.440 11.629 9.042 1.00 87.44 89 ARG A CA 1
ATOM 706 C C . ARG A 1 89 ? 9.778 12.286 8.694 1.00 87.44 89 ARG A C 1
ATOM 708 O O . ARG A 1 89 ? 10.109 13.294 9.311 1.00 87.44 89 ARG A O 1
ATOM 715 N N . ARG A 1 90 ? 10.556 11.684 7.788 1.00 83.75 90 ARG A N 1
ATOM 716 C CA . ARG A 1 90 ? 11.885 12.158 7.386 1.00 83.75 90 ARG A CA 1
ATOM 717 C C . ARG A 1 90 ? 11.806 13.221 6.293 1.00 83.75 90 ARG A C 1
ATOM 719 O O . ARG A 1 90 ? 12.758 13.971 6.117 1.00 83.75 90 ARG A O 1
ATOM 726 N N . LEU A 1 91 ? 10.675 13.316 5.590 1.00 82.69 91 LEU A N 1
ATOM 727 C CA . LEU A 1 91 ? 10.498 14.274 4.505 1.00 82.69 91 LEU A CA 1
ATOM 728 C C . LEU A 1 91 ? 9.914 15.606 4.994 1.00 82.69 91 LEU A C 1
ATOM 730 O O . LEU A 1 91 ? 8.958 15.616 5.782 1.00 82.69 91 LEU A O 1
ATOM 734 N N . PRO A 1 92 ? 10.408 16.744 4.472 1.00 77.44 92 PRO A N 1
ATOM 735 C CA . PRO A 1 92 ? 9.742 18.028 4.636 1.00 77.44 92 PRO A CA 1
ATOM 736 C C . PRO A 1 92 ? 8.285 17.949 4.162 1.00 77.44 92 PRO A C 1
ATOM 738 O O . PRO A 1 92 ? 7.996 17.458 3.074 1.00 77.44 92 PRO A O 1
ATOM 741 N N . GLY A 1 93 ? 7.346 18.410 4.991 1.00 83.38 93 GLY A N 1
ATOM 742 C CA . GLY A 1 93 ? 5.911 18.335 4.679 1.00 83.38 93 GLY A CA 1
ATOM 743 C C . GLY A 1 93 ? 5.284 16.942 4.835 1.00 83.38 93 GLY A C 1
ATOM 744 O O . GLY A 1 93 ? 4.091 16.793 4.596 1.00 83.38 93 GLY A O 1
ATOM 745 N N . PHE A 1 94 ? 6.051 15.946 5.288 1.00 89.00 94 PHE A N 1
ATOM 746 C CA . PHE A 1 94 ? 5.618 14.589 5.626 1.00 89.00 94 PHE A CA 1
ATOM 747 C C . PHE A 1 94 ? 5.012 13.749 4.501 1.00 89.00 94 PHE A C 1
ATOM 749 O O . PHE A 1 94 ? 4.387 12.741 4.807 1.00 89.00 94 PHE A O 1
ATOM 756 N N . ALA A 1 95 ? 5.148 14.132 3.233 1.00 92.62 95 ALA A N 1
ATOM 757 C CA . ALA A 1 95 ? 4.399 13.528 2.133 1.00 92.62 95 ALA A CA 1
ATOM 758 C C . ALA A 1 95 ? 5.306 13.087 0.979 1.00 92.62 95 ALA A C 1
ATOM 760 O O . ALA A 1 95 ? 6.157 13.845 0.519 1.00 92.62 95 ALA A O 1
ATOM 761 N N . ARG A 1 96 ? 5.054 11.882 0.466 1.00 93.56 96 ARG A N 1
ATOM 762 C CA . ARG A 1 96 ? 5.535 11.379 -0.829 1.00 93.56 96 ARG A CA 1
ATOM 763 C C . ARG A 1 96 ? 4.443 10.559 -1.506 1.00 93.56 96 ARG A C 1
ATOM 765 O O . ARG A 1 96 ? 3.392 10.326 -0.914 1.00 93.56 96 ARG A O 1
ATOM 772 N N . LEU A 1 97 ? 4.694 10.111 -2.730 1.00 94.56 97 LEU A N 1
ATOM 773 C CA . LEU A 1 97 ? 3.862 9.091 -3.362 1.00 94.56 97 LEU A CA 1
ATOM 774 C C . LEU A 1 97 ? 4.414 7.695 -3.079 1.00 94.56 97 LEU A C 1
ATOM 776 O O . LEU A 1 97 ? 5.630 7.491 -3.035 1.00 94.56 97 LEU A O 1
ATOM 780 N N . SER A 1 98 ? 3.491 6.762 -2.882 1.00 92.06 98 SER A N 1
ATOM 781 C CA . SER A 1 98 ? 3.711 5.323 -2.932 1.00 92.06 98 SER A CA 1
ATOM 782 C C . SER A 1 98 ? 3.069 4.769 -4.206 1.00 92.06 98 SER A C 1
ATOM 784 O O . SER A 1 98 ? 2.034 5.300 -4.618 1.00 92.06 98 SER A O 1
ATOM 786 N N . PRO A 1 99 ? 3.636 3.721 -4.820 1.00 92.69 99 PRO A N 1
ATOM 787 C CA . PRO A 1 99 ? 4.956 3.151 -4.521 1.00 92.69 99 PRO A CA 1
ATOM 788 C C . PRO A 1 99 ? 6.116 4.136 -4.796 1.00 92.69 99 PRO A C 1
ATOM 790 O O . PRO A 1 99 ? 5.956 5.133 -5.511 1.00 92.69 99 PRO A O 1
ATOM 793 N N . SER A 1 100 ? 7.300 3.878 -4.219 1.00 93.00 100 SER A N 1
ATOM 794 C CA . SER A 1 100 ? 8.542 4.602 -4.566 1.00 93.00 100 SER A CA 1
ATOM 795 C C . SER A 1 100 ? 8.876 4.470 -6.059 1.00 93.00 100 SER A C 1
ATOM 797 O O . SER A 1 100 ? 8.192 3.751 -6.789 1.00 93.00 100 SER A O 1
ATOM 799 N N . ILE A 1 101 ? 9.876 5.203 -6.566 1.00 94.94 101 ILE A N 1
ATOM 800 C CA . ILE A 1 101 ? 10.227 5.124 -7.997 1.00 94.94 101 ILE A CA 1
ATOM 801 C C . ILE A 1 101 ? 10.664 3.711 -8.333 1.00 94.94 101 ILE A C 1
ATOM 803 O O . ILE A 1 101 ? 10.148 3.118 -9.280 1.00 94.94 101 ILE A O 1
ATOM 807 N N . TRP A 1 102 ? 11.524 3.153 -7.493 1.00 93.62 102 TRP A N 1
ATOM 808 C CA . TRP A 1 102 ? 12.029 1.813 -7.694 1.00 93.62 102 TRP A CA 1
ATOM 809 C C . TRP A 1 102 ? 10.951 0.740 -7.548 1.00 93.62 102 TRP A C 1
ATOM 811 O O . TRP A 1 102 ? 10.778 -0.077 -8.450 1.00 93.62 102 TRP A O 1
ATOM 821 N N . ARG A 1 103 ? 10.135 0.788 -6.486 1.00 91.19 103 ARG A N 1
ATOM 822 C CA . ARG A 1 103 ? 9.036 -0.175 -6.306 1.00 91.19 103 ARG A CA 1
ATOM 823 C C . ARG A 1 103 ? 8.009 -0.089 -7.435 1.00 91.19 103 ARG A C 1
ATOM 825 O O . ARG A 1 103 ? 7.527 -1.117 -7.909 1.00 91.19 103 ARG A O 1
ATOM 832 N N . SER A 1 104 ? 7.709 1.131 -7.895 1.00 94.19 104 SER A N 1
ATOM 833 C CA . SER A 1 104 ? 6.859 1.362 -9.066 1.00 94.19 104 SER A CA 1
ATOM 834 C C . SER A 1 104 ? 7.436 0.687 -10.303 1.00 94.19 104 SER A C 1
ATOM 836 O O . SER A 1 104 ? 6.703 0.004 -11.006 1.00 94.19 104 SER A O 1
ATOM 838 N N . PHE A 1 105 ? 8.734 0.860 -10.552 1.00 95.50 105 PHE A N 1
ATOM 839 C CA . PHE A 1 105 ? 9.406 0.271 -11.701 1.00 95.50 105 PHE A CA 1
ATOM 840 C C . PHE A 1 105 ? 9.409 -1.259 -11.652 1.00 95.50 105 PHE A C 1
ATOM 842 O O . PHE A 1 105 ? 9.057 -1.911 -12.631 1.00 95.50 105 PHE A O 1
ATOM 849 N N . LEU A 1 106 ? 9.760 -1.834 -10.503 1.00 92.69 106 LEU A N 1
ATOM 850 C CA . LEU A 1 106 ? 9.864 -3.279 -10.348 1.00 92.69 106 LEU A CA 1
ATOM 851 C C . LEU A 1 106 ? 8.519 -3.988 -10.507 1.00 92.69 106 LEU A C 1
ATOM 853 O O . LEU A 1 106 ? 8.427 -4.973 -11.234 1.00 92.69 106 LEU A O 1
ATOM 857 N N . THR A 1 107 ? 7.490 -3.485 -9.825 1.00 90.94 107 THR A N 1
ATOM 858 C CA . THR A 1 107 ? 6.220 -4.213 -9.661 1.00 90.94 107 THR A CA 1
ATOM 859 C C . THR A 1 107 ? 5.166 -3.777 -10.674 1.00 90.94 107 THR A C 1
ATOM 861 O O . THR A 1 107 ? 4.345 -4.582 -11.100 1.00 90.94 107 THR A O 1
ATOM 864 N N . TYR A 1 108 ? 5.181 -2.502 -11.067 1.00 93.88 108 TYR A N 1
ATOM 865 C CA . TYR A 1 108 ? 4.066 -1.877 -11.777 1.00 93.88 108 TYR A CA 1
ATOM 866 C C . TYR A 1 108 ? 4.440 -1.300 -13.141 1.00 93.88 108 TYR A C 1
ATOM 868 O O . TYR A 1 108 ? 3.554 -0.820 -13.843 1.00 93.88 108 TYR A O 1
ATOM 876 N N . SER A 1 109 ? 5.712 -1.320 -13.545 1.00 96.44 109 SER A N 1
ATOM 877 C CA . SER A 1 109 ? 6.123 -0.892 -14.884 1.00 96.44 109 SER A CA 1
ATOM 878 C C . SER A 1 109 ? 6.368 -2.094 -15.783 1.00 96.44 109 SER A C 1
ATOM 880 O O . SER A 1 109 ? 7.129 -2.988 -15.431 1.00 96.44 109 SER A O 1
ATOM 882 N N . ILE A 1 110 ? 5.745 -2.073 -16.960 1.00 97.94 110 ILE A N 1
ATOM 883 C CA . ILE A 1 110 ? 5.931 -3.026 -18.050 1.00 97.94 110 ILE A CA 1
ATOM 884 C C . ILE A 1 110 ? 6.749 -2.333 -19.137 1.00 97.94 110 ILE A C 1
ATOM 886 O O . ILE A 1 110 ? 6.392 -1.247 -19.602 1.00 97.94 110 ILE A O 1
ATOM 890 N N . ILE A 1 111 ? 7.845 -2.964 -19.536 1.00 98.25 111 ILE A N 1
ATOM 891 C CA . ILE A 1 111 ? 8.774 -2.500 -20.556 1.00 98.25 111 ILE A CA 1
ATOM 892 C C . ILE A 1 111 ? 8.549 -3.357 -21.799 1.00 98.25 111 ILE A C 1
ATOM 894 O O . ILE A 1 111 ? 8.563 -4.582 -21.721 1.00 98.25 111 ILE A O 1
ATOM 898 N N . GLY A 1 112 ? 8.337 -2.724 -22.948 1.00 97.94 112 GLY A N 1
ATOM 899 C CA . GLY A 1 112 ? 8.101 -3.399 -24.223 1.00 97.94 112 GLY A CA 1
ATOM 900 C C . GLY A 1 112 ? 8.718 -2.644 -25.394 1.00 97.94 112 GLY A C 1
ATOM 901 O O . GLY A 1 112 ? 9.326 -1.589 -25.216 1.00 97.94 112 GLY A O 1
ATOM 902 N N . LEU A 1 113 ? 8.554 -3.173 -26.608 1.00 97.75 113 LEU A N 1
ATOM 903 C CA . LEU A 1 113 ? 9.013 -2.504 -27.826 1.00 97.75 113 LEU A CA 1
ATOM 904 C C . LEU A 1 113 ? 8.039 -1.400 -28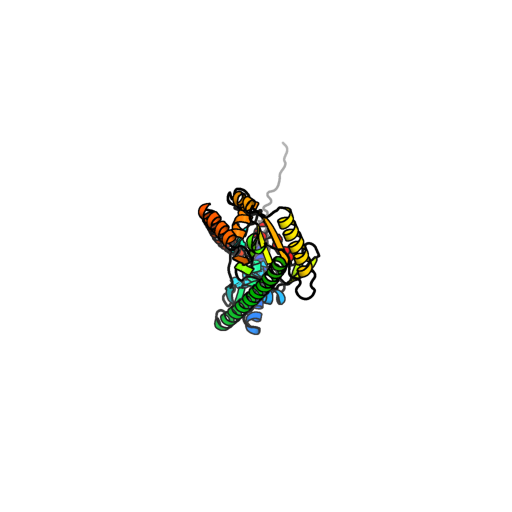.226 1.00 97.75 113 LEU A C 1
ATOM 906 O O . LEU A 1 113 ? 6.837 -1.632 -28.346 1.00 97.75 113 LEU A O 1
ATOM 910 N N . ARG A 1 114 ? 8.566 -0.213 -28.524 1.00 96.31 114 ARG A N 1
ATOM 911 C CA . ARG A 1 114 ? 7.762 0.935 -28.962 1.00 96.31 114 ARG A CA 1
ATOM 912 C C . ARG A 1 114 ? 6.972 0.653 -30.240 1.00 96.31 114 ARG A C 1
ATOM 914 O O . ARG A 1 114 ? 5.846 1.117 -30.379 1.00 96.31 114 ARG A O 1
ATOM 921 N N . GLU A 1 115 ? 7.551 -0.115 -31.157 1.00 95.81 115 GLU A N 1
ATOM 922 C CA . GLU A 1 115 ? 6.922 -0.511 -32.424 1.00 95.81 115 GLU A CA 1
ATOM 923 C C . GLU A 1 115 ? 5.834 -1.590 -32.277 1.00 95.81 115 GLU A C 1
ATOM 925 O O . GLU A 1 115 ? 5.090 -1.831 -33.225 1.00 95.81 115 GLU A O 1
ATOM 930 N N . ARG A 1 116 ? 5.720 -2.240 -31.108 1.00 93.25 116 ARG A N 1
ATOM 931 C CA . ARG A 1 116 ? 4.749 -3.316 -30.841 1.00 93.25 116 ARG A CA 1
ATOM 932 C C . ARG A 1 116 ? 4.017 -3.064 -29.517 1.00 93.25 116 ARG A C 1
ATOM 934 O O . ARG A 1 116 ? 4.324 -3.717 -28.519 1.00 93.25 116 ARG A O 1
ATOM 941 N N . PRO A 1 117 ? 3.064 -2.119 -29.484 1.00 91.81 117 PRO A N 1
ATOM 942 C CA . PRO A 1 117 ? 2.358 -1.766 -28.255 1.00 91.81 117 PRO A CA 1
ATOM 943 C C . PRO A 1 117 ? 1.366 -2.840 -27.775 1.00 91.81 117 PRO A C 1
ATOM 945 O O . PRO A 1 117 ? 1.118 -2.912 -26.573 1.00 91.81 117 PRO A O 1
ATOM 948 N N . ASP A 1 118 ? 0.828 -3.686 -28.662 1.00 95.81 118 ASP A N 1
ATOM 949 C CA . ASP A 1 118 ? -0.250 -4.627 -28.302 1.00 95.81 118 ASP A CA 1
ATOM 950 C C . ASP A 1 118 ? 0.182 -5.686 -27.269 1.00 95.81 118 ASP A C 1
ATOM 952 O O . ASP A 1 118 ? -0.477 -5.783 -26.232 1.00 95.81 118 ASP A O 1
ATOM 956 N N . PRO A 1 119 ? 1.326 -6.392 -27.419 1.00 96.56 119 PRO A N 1
ATOM 957 C CA . PRO A 1 119 ? 1.792 -7.325 -26.388 1.00 96.56 119 PRO A CA 1
ATOM 958 C C . PRO A 1 119 ? 2.029 -6.654 -25.030 1.00 96.56 119 PRO A C 1
ATOM 960 O O . PRO A 1 119 ? 1.895 -7.279 -23.978 1.00 96.56 119 PRO A O 1
ATOM 963 N N . LEU A 1 120 ? 2.410 -5.371 -25.033 1.00 96.31 120 LEU A N 1
ATOM 964 C CA . LEU A 1 120 ? 2.611 -4.614 -23.800 1.00 96.31 120 LEU A CA 1
ATOM 965 C C . LEU A 1 120 ? 1.274 -4.286 -23.129 1.00 96.31 120 LEU A C 1
ATOM 967 O O . LEU A 1 120 ? 1.205 -4.266 -21.901 1.00 96.31 120 LEU A O 1
ATOM 971 N N . ALA A 1 121 ? 0.216 -4.046 -23.906 1.00 96.25 121 ALA A N 1
ATOM 972 C CA . ALA A 1 121 ? -1.125 -3.888 -23.363 1.00 96.25 121 ALA A CA 1
ATOM 973 C C . ALA A 1 121 ? -1.637 -5.195 -22.747 1.00 96.25 121 ALA A C 1
ATOM 975 O O . ALA A 1 121 ? -2.087 -5.170 -21.608 1.00 96.25 121 ALA A O 1
ATOM 976 N N . GLU A 1 122 ? -1.457 -6.326 -23.431 1.00 97.12 122 GLU A N 1
ATOM 977 C CA . GLU A 1 122 ? -1.841 -7.644 -22.911 1.00 97.12 122 GLU A CA 1
ATOM 978 C C . GLU A 1 122 ? -1.124 -7.979 -21.594 1.00 97.12 122 GLU A C 1
ATOM 980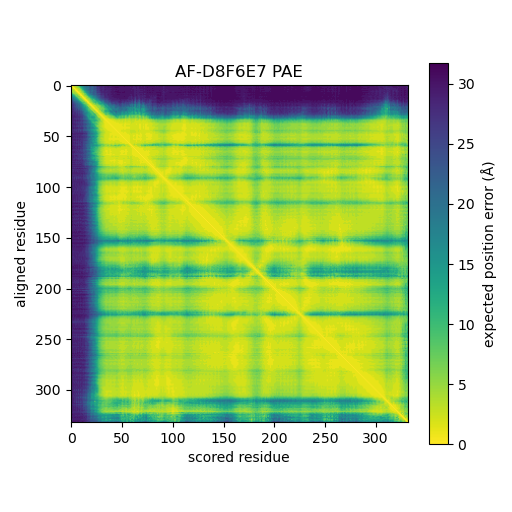 O O . GLU A 1 122 ? -1.760 -8.388 -20.624 1.00 97.12 122 GLU A O 1
ATOM 985 N N . LYS A 1 123 ? 0.196 -7.754 -21.515 1.00 97.38 123 LYS A N 1
ATOM 986 C CA . LYS A 1 123 ? 0.959 -7.958 -20.272 1.00 97.38 123 LYS A CA 1
ATOM 987 C C . LYS A 1 123 ? 0.507 -6.997 -19.167 1.00 97.38 123 LYS A C 1
ATOM 989 O O . LYS A 1 123 ? 0.447 -7.395 -18.008 1.00 97.38 123 LYS A O 1
ATOM 994 N N . ALA A 1 124 ? 0.183 -5.746 -19.499 1.00 96.62 124 ALA A N 1
ATOM 995 C CA . ALA A 1 124 ? -0.333 -4.784 -18.527 1.00 96.62 124 ALA A CA 1
ATOM 996 C C . ALA A 1 124 ? -1.675 -5.237 -17.926 1.00 96.62 124 ALA A C 1
ATOM 998 O O . ALA A 1 124 ? -1.851 -5.128 -16.712 1.00 96.62 124 ALA A O 1
ATOM 999 N N . ASP A 1 125 ? -2.574 -5.783 -18.746 1.00 96.69 125 ASP A N 1
ATOM 1000 C CA . ASP A 1 125 ? -3.862 -6.316 -18.291 1.00 96.69 125 ASP A CA 1
ATOM 1001 C C . ASP A 1 125 ? -3.661 -7.565 -17.412 1.00 96.69 125 ASP A C 1
ATOM 1003 O O . ASP A 1 125 ? -4.218 -7.635 -16.321 1.00 96.69 125 ASP A O 1
ATOM 1007 N N . GLN A 1 126 ? -2.760 -8.482 -17.790 1.00 96.19 126 GLN A N 1
ATOM 1008 C CA . GLN A 1 126 ? -2.402 -9.646 -16.959 1.00 96.19 126 GLN A CA 1
ATOM 1009 C C . GLN A 1 126 ? -1.883 -9.252 -15.569 1.00 96.19 126 GLN A C 1
ATOM 1011 O O . GLN A 1 126 ? -2.233 -9.877 -14.568 1.00 96.19 126 GLN A O 1
ATOM 1016 N N . ILE A 1 127 ? -1.032 -8.224 -15.496 1.00 94.88 127 ILE A N 1
ATOM 1017 C CA . ILE A 1 127 ? -0.496 -7.733 -14.222 1.00 94.88 127 ILE A CA 1
ATOM 1018 C C . ILE A 1 127 ? -1.608 -7.098 -13.377 1.00 94.88 127 ILE A C 1
ATOM 1020 O O . ILE A 1 127 ? -1.665 -7.346 -12.173 1.00 94.88 127 ILE A O 1
ATOM 1024 N N . LEU A 1 128 ? -2.508 -6.320 -13.987 1.00 95.06 128 LEU A N 1
ATOM 1025 C CA . LEU A 1 128 ? -3.660 -5.737 -13.292 1.00 95.06 128 LEU A CA 1
ATOM 1026 C C . LEU A 1 128 ? -4.599 -6.812 -12.731 1.00 95.06 128 LEU A C 1
ATOM 1028 O O . LEU A 1 128 ? -4.963 -6.730 -11.557 1.00 95.06 128 LEU A O 1
ATOM 1032 N N . ASP A 1 129 ? -4.926 -7.831 -13.527 1.00 96.12 129 ASP A N 1
ATOM 1033 C CA . ASP A 1 129 ? -5.766 -8.957 -13.107 1.00 96.12 129 ASP A CA 1
ATOM 1034 C C . ASP A 1 129 ? -5.133 -9.723 -11.932 1.00 96.12 129 ASP A C 1
ATOM 1036 O O . ASP A 1 129 ? -5.820 -10.085 -10.973 1.00 96.12 129 ASP A O 1
ATOM 1040 N N . HIS A 1 130 ? -3.811 -9.932 -11.964 1.00 94.94 130 HIS A N 1
ATOM 1041 C CA . HIS A 1 130 ? -3.068 -10.588 -10.879 1.00 94.94 130 HIS A CA 1
ATOM 1042 C C . HIS A 1 130 ? -3.102 -9.777 -9.579 1.00 94.94 130 HIS A C 1
ATOM 1044 O O . HIS A 1 130 ? -3.447 -10.306 -8.521 1.00 94.94 130 HIS A O 1
ATOM 1050 N N . ILE A 1 131 ? -2.805 -8.476 -9.651 1.00 93.31 131 ILE A N 1
ATOM 1051 C CA . ILE A 1 131 ? -2.858 -7.566 -8.495 1.00 93.31 131 ILE A CA 1
ATOM 1052 C C . ILE A 1 131 ? -4.273 -7.527 -7.900 1.00 93.31 131 ILE A C 1
ATOM 1054 O O . ILE A 1 131 ? -4.442 -7.523 -6.674 1.00 93.31 131 ILE A O 1
ATOM 1058 N N . GLU A 1 132 ? -5.300 -7.522 -8.752 1.00 95.12 132 GLU A N 1
ATOM 1059 C CA . GLU A 1 132 ? -6.688 -7.563 -8.305 1.00 95.12 132 GLU A CA 1
ATOM 1060 C C . GLU A 1 132 ? -7.024 -8.875 -7.595 1.00 95.12 132 GLU A C 1
ATOM 1062 O O . GLU A 1 132 ? -7.633 -8.859 -6.520 1.00 95.12 132 GLU A O 1
ATOM 1067 N N . ALA A 1 133 ? -6.588 -10.009 -8.142 1.00 96.12 133 ALA A N 1
ATOM 1068 C CA . ALA A 1 133 ? -6.776 -11.310 -7.513 1.00 96.12 133 ALA A CA 1
ATOM 1069 C C . ALA A 1 133 ? -6.112 -11.378 -6.125 1.00 96.12 133 ALA A C 1
ATOM 1071 O O . ALA A 1 133 ? -6.744 -11.837 -5.169 1.00 96.12 133 ALA A O 1
ATOM 1072 N N . ILE A 1 134 ? -4.886 -10.859 -5.980 1.00 94.19 134 ILE A N 1
ATOM 1073 C CA . ILE A 1 134 ? -4.190 -10.789 -4.684 1.00 94.19 134 ILE A CA 1
ATOM 1074 C C . ILE A 1 134 ? -4.953 -9.893 -3.706 1.00 94.19 134 ILE A C 1
ATOM 1076 O O . ILE A 1 134 ? -5.201 -10.291 -2.566 1.00 94.19 134 ILE A O 1
ATOM 1080 N N . SER A 1 135 ? -5.338 -8.691 -4.141 1.00 94.81 135 SER A N 1
ATOM 1081 C CA . SER A 1 135 ? -6.041 -7.717 -3.296 1.00 94.81 135 SER A CA 1
ATOM 1082 C C . SER A 1 135 ? -7.368 -8.285 -2.782 1.00 94.81 135 SER A C 1
ATOM 1084 O O . SER A 1 135 ? -7.679 -8.155 -1.596 1.00 94.81 135 SER A O 1
ATOM 1086 N N . ARG A 1 136 ? -8.119 -8.987 -3.644 1.00 95.81 136 ARG A N 1
ATOM 1087 C CA . ARG A 1 136 ? -9.351 -9.700 -3.272 1.00 95.81 136 ARG A CA 1
ATOM 1088 C C . ARG A 1 136 ? -9.079 -10.828 -2.279 1.00 95.81 136 ARG A C 1
ATOM 1090 O O . ARG A 1 136 ? -9.729 -10.878 -1.242 1.00 95.81 136 ARG A O 1
ATOM 1097 N N . SER A 1 137 ? -8.080 -11.672 -2.539 1.00 94.56 137 SER A N 1
ATOM 1098 C CA . SER A 1 137 ? -7.708 -12.771 -1.638 1.00 94.56 137 SER A CA 1
ATOM 1099 C C . SER A 1 137 ? -7.337 -12.268 -0.237 1.00 94.56 137 SER A C 1
ATOM 1101 O O . SER A 1 137 ? -7.803 -12.809 0.765 1.00 94.56 137 SER A O 1
ATOM 1103 N N . LYS A 1 138 ? -6.535 -11.198 -0.137 1.00 94.00 138 LYS A N 1
ATOM 1104 C CA . LYS A 1 138 ? -6.176 -10.596 1.158 1.00 94.00 138 LYS A CA 1
ATOM 1105 C C . LYS A 1 138 ? -7.387 -9.970 1.853 1.00 94.00 138 LYS A C 1
ATOM 1107 O O . LYS A 1 138 ? -7.549 -10.129 3.063 1.00 94.00 138 LYS A O 1
ATOM 1112 N N . LEU A 1 139 ? -8.270 -9.302 1.107 1.00 95.25 139 LEU A N 1
ATOM 1113 C CA . LEU A 1 139 ? -9.516 -8.771 1.660 1.00 95.25 139 LEU A CA 1
ATOM 1114 C C . LEU A 1 139 ? -10.410 -9.887 2.221 1.00 95.25 139 LEU A C 1
ATOM 1116 O O . LEU A 1 139 ? -10.956 -9.726 3.312 1.00 95.25 139 LEU A O 1
ATOM 1120 N N . ASP A 1 140 ? -10.516 -11.020 1.526 1.00 95.25 140 ASP A N 1
ATOM 1121 C CA . ASP A 1 140 ? -11.286 -12.179 1.983 1.00 95.25 140 ASP A CA 1
ATOM 1122 C C . ASP A 1 140 ? -10.718 -12.750 3.287 1.00 95.25 140 ASP A C 1
ATOM 1124 O O . ASP A 1 140 ? -11.472 -13.009 4.227 1.00 95.25 140 ASP A O 1
ATOM 1128 N N . VAL A 1 141 ? -9.390 -12.881 3.395 1.00 93.94 141 VAL A N 1
ATOM 1129 C CA . VAL A 1 141 ? -8.720 -13.314 4.635 1.00 93.94 141 VAL A CA 1
ATOM 1130 C C . VAL A 1 141 ? -9.004 -12.341 5.783 1.00 93.94 141 VAL A C 1
ATOM 1132 O O . VAL A 1 141 ? -9.375 -12.772 6.882 1.00 93.94 141 VAL A O 1
ATOM 1135 N N . ALA A 1 142 ? -8.877 -11.033 5.547 1.00 94.69 142 ALA A N 1
ATOM 1136 C CA . ALA A 1 142 ? -9.167 -10.015 6.555 1.00 94.69 142 ALA A CA 1
ATOM 1137 C C . ALA A 1 142 ? -10.640 -10.061 7.003 1.00 94.69 142 ALA A C 1
ATOM 1139 O O . ALA A 1 142 ? -10.933 -10.033 8.203 1.00 94.69 142 ALA A O 1
ATOM 1140 N N . PHE A 1 143 ? -11.568 -10.203 6.055 1.00 95.31 143 PHE A N 1
ATOM 1141 C CA . PHE A 1 143 ? -12.998 -10.291 6.329 1.00 95.31 143 PHE A CA 1
ATOM 1142 C C . PHE A 1 143 ? -13.365 -11.559 7.111 1.00 95.31 143 PHE A C 1
ATOM 1144 O O . PHE A 1 143 ? -14.087 -11.482 8.108 1.00 95.31 143 PHE A O 1
ATOM 1151 N N . GLN A 1 144 ? -12.850 -12.724 6.712 1.00 93.81 144 GLN A N 1
ATOM 1152 C CA . GLN A 1 144 ? -13.060 -13.989 7.426 1.00 93.81 144 GLN A CA 1
ATOM 1153 C C . GLN A 1 144 ? -12.516 -13.926 8.855 1.00 93.81 144 GLN A C 1
ATOM 1155 O O . GLN A 1 144 ? -13.168 -14.382 9.793 1.00 93.81 144 GLN A O 1
ATOM 1160 N N . THR A 1 145 ? -11.350 -13.304 9.035 1.00 92.69 145 THR A N 1
ATOM 1161 C CA . THR A 1 145 ? -10.747 -13.106 10.358 1.00 92.69 145 THR A CA 1
ATOM 1162 C C . THR A 1 145 ? -11.658 -12.266 11.251 1.00 92.69 145 THR A C 1
ATOM 1164 O O . THR A 1 145 ? -11.974 -12.660 12.372 1.00 92.69 145 THR A O 1
ATOM 1167 N N . VAL A 1 146 ? -12.132 -11.121 10.757 1.00 92.81 146 VAL A N 1
ATOM 1168 C CA . VAL A 1 146 ? -12.955 -10.204 11.555 1.00 92.81 146 VAL A CA 1
ATOM 1169 C C . VAL A 1 146 ? -14.361 -10.731 11.813 1.00 92.81 146 VAL A C 1
ATOM 1171 O O . VAL A 1 146 ? -14.863 -10.575 12.924 1.00 92.81 146 VAL A O 1
ATOM 1174 N N . SER A 1 147 ? -14.993 -11.361 10.826 1.00 90.88 147 SER A N 1
ATOM 1175 C CA . SER A 1 147 ? -16.317 -11.967 11.006 1.00 90.88 147 SER A CA 1
ATOM 1176 C C . SER A 1 147 ? -16.284 -13.103 12.032 1.00 90.88 147 SER A C 1
ATOM 1178 O O . SER A 1 147 ? -17.156 -13.157 12.897 1.00 90.88 147 SER A O 1
ATOM 1180 N N . GLY A 1 148 ? -15.238 -13.940 12.021 1.00 91.00 148 GLY A N 1
ATOM 1181 C CA . GLY A 1 148 ? -15.014 -14.951 13.059 1.00 91.00 148 GLY A CA 1
ATOM 1182 C C . GLY A 1 148 ? -14.840 -14.335 14.451 1.00 91.00 148 GLY A C 1
ATOM 1183 O O . GLY A 1 148 ? -15.514 -14.731 15.396 1.00 91.00 148 GLY A O 1
ATOM 1184 N N . LEU A 1 149 ? -14.005 -13.296 14.568 1.00 90.75 149 LEU A N 1
ATOM 1185 C CA . LEU A 1 149 ? -13.799 -12.578 15.831 1.00 90.75 149 LEU A CA 1
ATOM 1186 C C . LEU A 1 149 ? -15.077 -11.933 16.378 1.00 90.75 149 LEU A C 1
ATOM 1188 O O . LEU A 1 149 ? -15.281 -11.905 17.590 1.00 90.75 149 LEU A O 1
ATOM 1192 N N . ALA A 1 150 ? -15.915 -11.374 15.505 1.00 85.44 150 ALA A N 1
ATOM 1193 C CA . ALA A 1 150 ? -17.155 -10.729 15.911 1.00 85.44 150 ALA A CA 1
ATOM 1194 C C . ALA A 1 150 ? -18.210 -11.736 16.386 1.00 85.44 150 ALA A C 1
ATOM 1196 O O . ALA A 1 150 ? -18.915 -11.442 17.349 1.00 85.44 150 ALA A O 1
ATOM 1197 N N . ALA A 1 151 ? -18.272 -12.921 15.773 1.00 85.06 151 ALA A N 1
ATOM 1198 C CA . ALA A 1 151 ? -19.156 -13.999 16.211 1.00 85.06 151 ALA A CA 1
ATOM 1199 C C . ALA A 1 151 ? -18.811 -14.502 17.627 1.00 85.06 151 ALA A C 1
ATOM 1201 O O . ALA A 1 151 ? -19.708 -14.840 18.395 1.00 85.06 151 ALA A O 1
ATOM 1202 N N . ASP A 1 152 ? -17.527 -14.492 17.996 1.00 85.62 152 ASP A N 1
ATOM 1203 C CA . ASP A 1 152 ? -17.052 -14.912 19.323 1.00 85.62 152 ASP A CA 1
ATOM 1204 C C . ASP A 1 152 ? -17.200 -13.826 20.409 1.00 85.62 152 ASP A C 1
ATOM 1206 O O . ASP A 1 152 ? -17.027 -14.090 21.608 1.00 85.62 152 ASP A O 1
ATOM 1210 N N . LEU A 1 153 ? -17.467 -12.577 20.015 1.00 85.44 153 LEU A N 1
ATOM 1211 C CA . LEU A 1 153 ? -17.494 -11.421 20.906 1.00 85.44 153 LEU A CA 1
ATOM 1212 C C . LEU A 1 153 ? -18.860 -10.724 20.857 1.00 85.44 153 LEU A C 1
ATOM 1214 O O . LEU A 1 153 ? -19.062 -9.764 20.112 1.00 85.44 153 LEU A O 1
ATOM 1218 N N . ASP A 1 154 ? -19.767 -11.168 21.732 1.00 82.00 154 ASP A N 1
ATOM 1219 C CA . ASP A 1 154 ? -21.125 -10.627 21.869 1.00 82.00 154 ASP A CA 1
ATOM 1220 C C . ASP A 1 154 ? -21.176 -9.087 21.840 1.00 82.00 154 ASP A C 1
ATOM 1222 O O . ASP A 1 154 ? -20.502 -8.391 22.611 1.00 82.00 154 ASP A O 1
ATOM 1226 N N . GLY A 1 155 ? -22.018 -8.553 20.951 1.00 82.81 155 GLY A N 1
ATOM 1227 C CA . GLY A 1 155 ? -22.292 -7.120 20.816 1.00 82.81 155 GLY A CA 1
ATOM 1228 C C . GLY A 1 155 ? -21.216 -6.306 20.088 1.00 82.81 155 GLY A C 1
ATOM 1229 O O . GLY A 1 155 ? -21.392 -5.099 19.906 1.00 82.81 155 GLY A O 1
ATOM 1230 N N . MET A 1 156 ? -20.111 -6.914 19.634 1.00 88.19 156 MET A N 1
ATOM 1231 C CA . MET A 1 156 ? -19.060 -6.170 18.921 1.00 88.19 156 MET A CA 1
ATOM 1232 C C . MET A 1 156 ? -19.503 -5.650 17.553 1.00 88.19 156 MET A C 1
ATOM 1234 O O . MET A 1 156 ? -18.994 -4.621 17.117 1.00 88.19 156 MET A O 1
ATOM 1238 N N . GLU A 1 157 ? -20.481 -6.278 16.902 1.00 88.56 157 GLU A N 1
ATOM 1239 C CA . GLU A 1 157 ? -21.041 -5.781 15.637 1.00 88.56 157 GLU A CA 1
ATOM 1240 C C . GLU A 1 157 ? -21.677 -4.390 15.784 1.00 88.56 157 GLU A C 1
ATOM 1242 O O . GLU A 1 157 ? -21.595 -3.555 14.881 1.00 88.56 157 GLU A O 1
ATOM 1247 N N . GLU A 1 158 ? -22.271 -4.112 16.946 1.00 91.06 158 GLU A N 1
ATOM 1248 C CA . GLU A 1 158 ? -22.905 -2.828 17.247 1.00 91.06 158 GLU A CA 1
ATOM 1249 C C . GLU A 1 158 ? -21.921 -1.815 17.835 1.00 91.06 158 GLU A C 1
ATOM 1251 O O . GLU A 1 158 ? -22.089 -0.608 17.659 1.00 91.06 158 GLU A O 1
ATOM 1256 N N . GLU A 1 159 ? -20.877 -2.271 18.523 1.00 93.50 159 GLU A N 1
ATOM 1257 C CA . GLU A 1 159 ? -19.966 -1.400 19.269 1.00 93.50 159 GLU A CA 1
ATOM 1258 C C . GLU A 1 159 ? -18.641 -1.120 18.543 1.00 93.50 159 GLU A C 1
ATOM 1260 O O . GLU A 1 159 ? -17.984 -0.127 18.857 1.00 93.50 159 GLU A O 1
ATOM 1265 N N . ALA A 1 160 ? -18.241 -1.929 17.560 1.00 96.00 160 ALA A N 1
ATOM 1266 C CA . ALA A 1 160 ? -16.973 -1.797 16.845 1.00 96.00 160 ALA A CA 1
ATOM 1267 C C . ALA A 1 160 ? -17.174 -1.600 15.339 1.00 96.00 160 ALA A C 1
ATOM 1269 O O . ALA A 1 160 ? -18.048 -2.191 14.717 1.00 96.00 160 ALA A O 1
ATOM 1270 N N . CYS A 1 161 ? -16.338 -0.759 14.739 1.00 97.69 161 CYS A N 1
ATOM 1271 C CA . CYS A 1 161 ? -16.261 -0.529 13.302 1.00 97.69 161 CYS A CA 1
ATOM 1272 C C . CYS A 1 161 ? -14.885 -0.966 12.809 1.00 97.69 161 CYS A C 1
ATOM 1274 O O . CYS A 1 161 ? -13.878 -0.355 13.179 1.00 97.69 161 CYS A O 1
ATOM 1276 N N . PHE A 1 162 ? -14.855 -1.976 11.947 1.00 97.81 162 PHE A N 1
ATOM 1277 C CA . PHE A 1 162 ? -13.640 -2.498 11.336 1.00 97.81 162 PHE A CA 1
ATOM 1278 C C . PHE A 1 162 ? -13.445 -1.855 9.965 1.00 97.81 162 PHE A C 1
ATOM 1280 O O . PHE A 1 162 ? -14.352 -1.838 9.128 1.00 97.81 162 PHE A O 1
ATOM 1287 N N . ILE A 1 163 ? -12.262 -1.287 9.759 1.00 98.50 163 ILE A N 1
ATOM 1288 C CA . ILE A 1 163 ? -11.889 -0.524 8.571 1.00 98.50 163 ILE A CA 1
ATOM 1289 C C . ILE A 1 163 ? -10.615 -1.148 8.013 1.00 98.50 163 ILE A C 1
ATOM 1291 O O . ILE A 1 163 ? -9.638 -1.270 8.749 1.00 98.50 163 ILE A O 1
ATOM 1295 N N . ILE A 1 164 ? -10.622 -1.508 6.734 1.00 97.75 164 ILE A N 1
ATOM 1296 C CA . ILE A 1 164 ? -9.426 -1.955 6.013 1.00 97.75 164 ILE A CA 1
ATOM 1297 C C . ILE A 1 164 ? -8.746 -0.748 5.355 1.00 97.75 164 ILE A C 1
ATOM 1299 O O . ILE A 1 164 ? -9.423 0.188 4.922 1.00 97.75 164 ILE A O 1
ATOM 1303 N N . ALA A 1 165 ? -7.420 -0.735 5.308 1.00 95.75 165 ALA A N 1
ATOM 1304 C CA . ALA A 1 165 ? -6.606 0.325 4.724 1.00 95.75 165 ALA A CA 1
ATOM 1305 C C . ALA A 1 165 ? -5.393 -0.268 3.979 1.00 95.75 165 ALA A C 1
ATOM 1307 O O . ALA A 1 165 ? -5.340 -1.471 3.735 1.00 95.75 165 ALA A O 1
ATOM 1308 N N . GLY A 1 166 ? -4.438 0.583 3.599 1.00 92.12 166 GLY A N 1
ATOM 1309 C CA . GLY A 1 166 ? -3.194 0.148 2.959 1.00 92.12 166 GLY A CA 1
ATOM 1310 C C . GLY A 1 166 ? -3.352 -0.149 1.470 1.00 92.12 166 GLY A C 1
ATOM 1311 O O . GLY A 1 166 ? -4.207 0.424 0.798 1.00 92.12 166 GLY A O 1
ATOM 1312 N N . ASP A 1 167 ? -2.523 -1.045 0.944 1.00 92.94 167 ASP A N 1
ATOM 1313 C CA . ASP A 1 167 ? -2.493 -1.379 -0.487 1.00 92.94 167 ASP A CA 1
ATOM 1314 C C . ASP A 1 167 ? -3.821 -1.973 -0.996 1.00 92.94 167 ASP A C 1
ATOM 1316 O O . ASP A 1 167 ? -4.225 -1.711 -2.132 1.00 92.94 167 ASP A O 1
ATOM 1320 N N . ILE A 1 168 ? -4.551 -2.697 -0.139 1.00 94.31 168 ILE A N 1
ATOM 1321 C CA . ILE A 1 168 ? -5.824 -3.349 -0.489 1.00 94.31 168 ILE A CA 1
ATOM 1322 C C . ILE A 1 168 ? -6.859 -2.333 -0.975 1.00 94.31 168 ILE A C 1
ATOM 1324 O O . ILE A 1 168 ? -7.553 -2.583 -1.958 1.00 94.31 168 ILE A O 1
ATOM 1328 N N . VAL A 1 169 ? -6.959 -1.159 -0.334 1.00 95.56 169 VAL A N 1
ATOM 1329 C CA . VAL A 1 169 ? -7.971 -0.156 -0.724 1.00 95.56 169 VAL A CA 1
ATOM 1330 C C . VAL A 1 169 ? -7.663 0.523 -2.058 1.00 95.56 169 VAL A C 1
ATOM 1332 O O . VAL A 1 169 ? -8.548 1.147 -2.640 1.00 95.56 169 VAL A O 1
ATOM 1335 N N . TYR A 1 170 ? -6.432 0.388 -2.547 1.00 94.75 170 TYR A N 1
ATOM 1336 C CA . TYR A 1 170 ? -5.997 0.906 -3.840 1.00 94.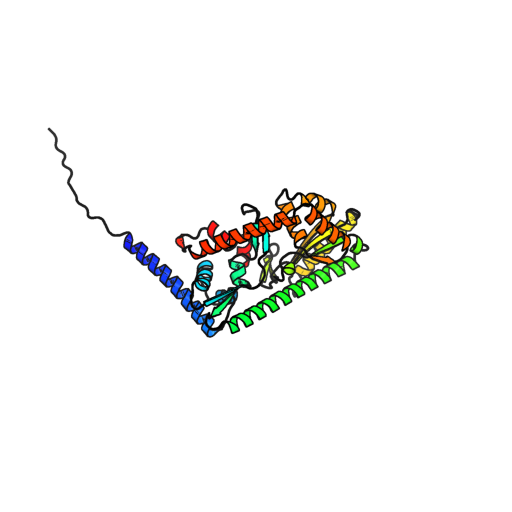75 170 TYR A CA 1
ATOM 1337 C C . TYR A 1 170 ? -5.958 -0.158 -4.934 1.00 94.75 170 TYR A C 1
ATOM 1339 O O . TYR A 1 170 ? -5.621 0.182 -6.067 1.00 94.75 170 TYR A O 1
ATOM 1347 N N . ASN A 1 171 ? -6.303 -1.411 -4.613 1.00 93.75 171 ASN A N 1
ATOM 1348 C CA . ASN A 1 171 ? -6.079 -2.559 -5.486 1.00 93.75 171 ASN A CA 1
ATOM 1349 C C . ASN A 1 171 ? -4.603 -2.647 -5.911 1.00 93.75 171 ASN A C 1
ATOM 1351 O O . ASN A 1 171 ? -4.285 -2.686 -7.095 1.00 93.75 171 ASN A O 1
ATOM 1355 N N . MET A 1 172 ? -3.709 -2.545 -4.924 1.00 93.12 172 MET A N 1
ATOM 1356 C CA . MET A 1 172 ? -2.252 -2.487 -5.093 1.00 93.12 172 MET A CA 1
ATOM 1357 C C . MET A 1 172 ? -1.540 -3.531 -4.225 1.00 93.12 172 MET A C 1
ATOM 1359 O O . MET A 1 172 ? -0.354 -3.392 -3.925 1.00 93.12 172 MET A O 1
ATOM 1363 N N . SER A 1 173 ? -2.252 -4.557 -3.753 1.00 92.19 173 SER A N 1
ATOM 1364 C CA . SER A 1 173 ? -1.599 -5.634 -3.018 1.00 92.19 173 SER A CA 1
ATOM 1365 C C . SER A 1 173 ? -0.699 -6.448 -3.937 1.00 92.19 173 SER A C 1
ATOM 1367 O O . SER A 1 173 ? -1.026 -6.694 -5.094 1.00 92.19 173 SER A O 1
ATOM 1369 N N . HIS A 1 174 ? 0.426 -6.902 -3.400 1.00 88.62 174 HIS A N 1
ATOM 1370 C CA . HIS A 1 174 ? 1.372 -7.757 -4.112 1.00 88.62 174 HIS A CA 1
ATOM 1371 C C . HIS A 1 174 ? 1.716 -8.978 -3.261 1.00 88.62 174 HIS A C 1
ATOM 1373 O O . HIS A 1 174 ? 1.400 -9.014 -2.071 1.00 88.62 174 HIS A O 1
ATOM 1379 N N . ASP A 1 175 ? 2.369 -9.956 -3.879 1.00 87.38 175 ASP A N 1
ATOM 1380 C CA . ASP A 1 175 ? 2.779 -11.244 -3.312 1.00 87.38 175 ASP A CA 1
ATOM 1381 C C . ASP A 1 175 ? 4.309 -11.414 -3.249 1.00 87.38 175 ASP A C 1
ATOM 1383 O O . ASP A 1 175 ? 4.789 -12.460 -2.822 1.00 87.38 175 ASP A O 1
ATOM 1387 N N . VAL A 1 176 ? 5.074 -10.377 -3.623 1.00 83.50 176 VAL A N 1
ATOM 1388 C CA . VAL A 1 176 ? 6.549 -10.358 -3.544 1.00 83.50 176 VAL A CA 1
ATOM 1389 C C . VAL A 1 176 ? 7.023 -10.736 -2.130 1.00 83.50 176 VAL A C 1
ATOM 1391 O O . VAL A 1 176 ? 6.775 -9.969 -1.195 1.00 83.50 176 VAL A O 1
ATOM 1394 N N . PRO A 1 177 ? 7.699 -11.887 -1.942 1.00 81.88 177 PRO A N 1
ATOM 1395 C CA . PRO A 1 177 ? 8.136 -12.322 -0.623 1.00 81.88 177 PRO A CA 1
ATOM 1396 C C . PRO A 1 177 ? 9.157 -11.360 -0.020 1.00 81.88 177 PRO A C 1
ATOM 1398 O O . PRO A 1 177 ? 10.095 -10.948 -0.697 1.00 81.88 177 PRO A O 1
ATOM 1401 N N . ARG A 1 178 ? 9.009 -11.051 1.269 1.00 80.56 178 ARG A N 1
ATOM 1402 C CA . ARG A 1 178 ? 9.946 -10.193 2.012 1.00 80.56 178 ARG A CA 1
ATOM 1403 C C . ARG A 1 178 ? 10.133 -10.699 3.444 1.00 80.56 178 ARG A C 1
ATOM 1405 O O . ARG A 1 178 ? 9.244 -11.390 3.950 1.00 80.56 178 ARG A O 1
ATOM 1412 N N . PRO A 1 179 ? 11.252 -10.397 4.119 1.00 78.31 179 PRO A N 1
ATOM 1413 C CA . PRO A 1 179 ? 11.408 -10.739 5.527 1.00 78.31 179 PRO A CA 1
ATOM 1414 C C . PRO A 1 179 ? 10.429 -9.934 6.400 1.00 78.31 179 PRO A C 1
ATOM 1416 O O . PRO A 1 179 ? 10.248 -8.730 6.214 1.00 78.31 179 PRO A O 1
ATOM 1419 N N . GLU A 1 180 ? 9.804 -10.586 7.381 1.00 81.88 180 GLU A N 1
ATOM 1420 C CA . GLU A 1 180 ? 9.087 -9.896 8.459 1.00 81.88 180 GLU A CA 1
ATOM 1421 C C . GLU A 1 180 ? 10.075 -9.463 9.548 1.00 81.88 180 GLU A C 1
ATOM 1423 O O . GLU A 1 180 ? 10.946 -10.231 9.961 1.00 81.88 180 GLU A O 1
ATOM 1428 N N . ARG A 1 181 ? 9.946 -8.221 10.027 1.00 72.56 181 ARG A N 1
ATOM 1429 C CA . ARG A 1 181 ? 10.960 -7.544 10.855 1.00 72.56 181 ARG A CA 1
ATOM 1430 C C . ARG A 1 181 ? 11.237 -8.216 12.199 1.00 72.56 181 ARG A C 1
ATOM 1432 O O . ARG A 1 181 ? 12.355 -8.147 12.701 1.00 72.56 181 ARG A O 1
ATOM 1439 N N . SER A 1 182 ? 10.228 -8.827 12.808 1.00 72.12 182 SER A N 1
ATOM 1440 C CA . SER A 1 182 ? 10.311 -9.389 14.160 1.00 72.12 182 SER A CA 1
ATOM 1441 C C . SER A 1 182 ? 10.814 -10.831 14.166 1.00 72.12 182 SER A C 1
ATOM 1443 O O . SER A 1 182 ? 11.431 -11.275 15.134 1.00 72.12 182 SER A O 1
ATOM 1445 N N . THR A 1 183 ? 10.524 -11.582 13.107 1.00 73.56 183 THR A N 1
ATOM 1446 C CA . THR A 1 183 ? 10.788 -13.021 13.011 1.00 73.56 183 THR A CA 1
ATOM 1447 C C . THR A 1 183 ? 11.861 -13.370 11.987 1.00 73.56 183 THR A C 1
ATOM 1449 O O . THR A 1 183 ? 12.378 -14.488 12.026 1.00 73.56 183 THR A O 1
ATOM 1452 N N . GLY A 1 184 ? 12.177 -12.461 11.061 1.00 74.69 184 GLY A N 1
ATOM 1453 C CA . GLY A 1 184 ? 13.050 -12.698 9.909 1.00 74.69 184 GLY A CA 1
ATOM 1454 C C . GLY A 1 184 ? 12.495 -13.727 8.920 1.00 74.69 184 GLY A C 1
ATOM 1455 O O . GLY A 1 184 ? 13.194 -14.133 7.994 1.00 74.69 184 GLY A O 1
ATOM 1456 N N . LYS A 1 185 ? 11.260 -14.205 9.121 1.00 78.75 185 LYS A N 1
ATOM 1457 C CA . LYS A 1 185 ? 10.642 -15.213 8.259 1.00 78.75 185 LYS A CA 1
ATOM 1458 C C . LYS A 1 185 ? 10.035 -14.541 7.030 1.00 78.75 185 LYS A C 1
ATOM 1460 O O . LYS A 1 185 ? 9.522 -13.432 7.152 1.00 78.75 185 LYS A O 1
ATOM 1465 N N . PRO A 1 186 ? 10.048 -15.210 5.867 1.00 79.38 186 PRO A N 1
ATOM 1466 C CA . PRO A 1 186 ? 9.418 -14.668 4.674 1.00 79.38 186 PRO A CA 1
ATOM 1467 C C . PRO A 1 186 ? 7.896 -14.602 4.854 1.00 79.38 186 PRO A C 1
ATOM 1469 O O . PRO A 1 186 ? 7.271 -15.612 5.198 1.00 79.38 186 PRO A O 1
ATOM 1472 N N . VAL A 1 187 ? 7.329 -13.429 4.590 1.00 81.00 187 VAL A N 1
ATOM 1473 C CA . VAL A 1 187 ? 5.888 -13.171 4.468 1.00 81.00 187 VAL A CA 1
ATOM 1474 C C . VAL A 1 187 ? 5.517 -12.917 3.015 1.00 81.00 187 VAL A C 1
ATOM 1476 O O . VAL A 1 187 ? 6.356 -12.506 2.210 1.00 81.00 187 VAL A O 1
ATOM 1479 N N . ASN A 1 188 ? 4.257 -13.180 2.680 1.00 80.50 188 ASN A N 1
ATOM 1480 C CA . ASN A 1 188 ? 3.759 -13.084 1.313 1.00 80.50 188 ASN A CA 1
ATOM 1481 C C . ASN A 1 188 ? 3.275 -11.660 1.001 1.00 80.50 188 ASN A C 1
ATOM 1483 O O . ASN A 1 188 ? 2.089 -11.342 1.114 1.00 80.50 188 ASN A O 1
ATOM 1487 N N . GLY A 1 189 ? 4.196 -10.801 0.565 1.00 82.31 189 GLY A N 1
ATOM 1488 C CA . GLY A 1 189 ? 3.846 -9.523 -0.047 1.00 82.31 189 GLY A CA 1
ATOM 1489 C C . GLY A 1 189 ? 3.375 -8.423 0.904 1.00 82.31 189 GLY A C 1
ATOM 1490 O O . GLY A 1 189 ? 3.972 -8.206 1.957 1.00 82.31 189 GLY A O 1
ATOM 1491 N N . SER A 1 190 ? 2.365 -7.656 0.479 1.00 85.31 190 SER A N 1
ATOM 1492 C CA . SER A 1 190 ? 1.883 -6.461 1.194 1.00 85.31 190 SER A CA 1
ATOM 1493 C C . SER A 1 190 ? 1.075 -6.803 2.447 1.00 85.31 190 SER A C 1
ATOM 1495 O O . SER A 1 190 ? 0.323 -7.779 2.446 1.00 85.31 190 SER A O 1
ATOM 1497 N N . ASP A 1 191 ? 1.108 -5.932 3.449 1.00 90.44 191 ASP A N 1
ATOM 1498 C CA . ASP A 1 191 ? 0.368 -6.122 4.702 1.00 90.44 191 ASP A CA 1
ATOM 1499 C C . ASP A 1 191 ? -1.139 -5.921 4.541 1.00 90.44 191 ASP A C 1
ATOM 1501 O O . ASP A 1 191 ? -1.617 -5.224 3.639 1.00 90.44 191 ASP A O 1
ATOM 1505 N N . MET A 1 192 ? -1.897 -6.513 5.462 1.00 93.31 192 MET A N 1
ATOM 1506 C CA . MET A 1 192 ? -3.292 -6.160 5.702 1.00 93.31 192 MET A CA 1
ATOM 1507 C C . MET A 1 192 ? -3.349 -5.121 6.825 1.00 93.31 192 MET A C 1
ATOM 1509 O O . MET A 1 192 ? -3.142 -5.458 7.987 1.00 93.31 192 MET A O 1
ATOM 1513 N N . ASP A 1 193 ? -3.650 -3.863 6.498 1.00 94.75 193 ASP A N 1
ATOM 1514 C CA . ASP A 1 193 ? -3.802 -2.790 7.487 1.00 94.75 193 ASP A CA 1
ATOM 1515 C C . ASP A 1 193 ? -5.250 -2.687 7.980 1.00 94.75 193 ASP A C 1
ATOM 1517 O O . ASP A 1 193 ? -6.163 -2.360 7.219 1.00 94.75 193 ASP A O 1
ATOM 1521 N N . MET A 1 194 ? -5.474 -2.870 9.279 1.00 96.75 194 MET A N 1
ATOM 1522 C CA . MET A 1 194 ? -6.793 -2.808 9.899 1.00 96.75 194 MET A CA 1
ATOM 1523 C C . MET A 1 194 ? -6.880 -1.749 11.003 1.00 96.75 194 MET A C 1
ATOM 1525 O O . MET A 1 194 ? -6.126 -1.721 11.974 1.00 96.75 194 MET A O 1
ATOM 1529 N N . VAL A 1 195 ? -7.901 -0.902 10.934 1.00 97.94 195 VAL A N 1
ATOM 1530 C CA . VAL A 1 195 ? -8.253 0.018 12.016 1.00 97.94 195 VAL A CA 1
ATOM 1531 C C . VAL A 1 195 ? -9.595 -0.374 12.599 1.00 97.94 195 VAL A C 1
ATOM 1533 O O . VAL A 1 195 ? -10.608 -0.387 11.906 1.00 97.94 195 VAL A O 1
ATOM 1536 N N . VAL A 1 196 ? -9.615 -0.610 13.906 1.00 97.94 196 VAL A N 1
ATOM 1537 C CA . VAL A 1 196 ? -10.841 -0.880 14.648 1.00 97.94 196 VAL A CA 1
ATOM 1538 C C . VAL A 1 196 ? -11.167 0.326 15.510 1.00 97.94 196 VAL A C 1
ATOM 1540 O O . VAL A 1 196 ? -10.412 0.701 16.412 1.00 97.94 196 VAL A O 1
ATOM 1543 N N . VAL A 1 197 ? -12.298 0.963 15.220 1.00 98.31 197 VAL A N 1
ATOM 1544 C CA . VAL A 1 197 ? -12.818 2.057 16.040 1.00 98.31 197 VAL A CA 1
ATOM 1545 C C . VAL A 1 197 ? -13.983 1.545 16.862 1.00 98.31 197 VAL A C 1
ATOM 1547 O O . VAL A 1 197 ? -15.008 1.165 16.306 1.00 98.31 197 VAL A O 1
ATOM 1550 N N . VAL A 1 198 ? -13.839 1.568 18.185 1.00 97.31 198 VAL A N 1
ATOM 1551 C CA . VAL A 1 198 ? -14.921 1.210 19.107 1.00 97.31 198 VAL A CA 1
ATOM 1552 C C . VAL A 1 198 ? -15.692 2.449 19.545 1.00 97.31 198 VAL A C 1
ATOM 1554 O O . VAL A 1 198 ? -15.139 3.546 19.680 1.00 97.31 198 VAL A O 1
ATOM 1557 N N . SER A 1 199 ? -16.989 2.284 19.761 1.00 96.25 199 SER A N 1
ATOM 1558 C CA . SER A 1 199 ? -17.860 3.310 20.313 1.00 96.25 199 SER A CA 1
ATOM 1559 C C . SER A 1 199 ? -17.382 3.718 21.713 1.00 96.25 199 SER A C 1
ATOM 1561 O O . SER A 1 199 ? -16.846 2.910 22.469 1.00 96.25 199 SER A O 1
ATOM 1563 N N . ASP A 1 200 ? -17.605 4.981 22.088 1.00 93.88 200 ASP A N 1
ATOM 1564 C CA . ASP A 1 200 ? -17.270 5.478 23.433 1.00 93.88 200 ASP A CA 1
ATOM 1565 C C . ASP A 1 200 ? -18.136 4.827 24.543 1.00 93.88 200 ASP A C 1
ATOM 1567 O O . ASP A 1 200 ? -17.872 5.044 25.724 1.00 93.88 200 ASP A O 1
ATOM 1571 N N . ARG A 1 201 ? -19.170 4.048 24.184 1.00 92.38 201 ARG A N 1
ATOM 1572 C CA . ARG A 1 201 ? -19.999 3.261 25.116 1.00 92.38 201 ARG A CA 1
ATOM 1573 C C . ARG A 1 201 ? -19.411 1.879 25.397 1.00 92.38 201 ARG A C 1
ATOM 1575 O O . ARG A 1 201 ? -19.757 1.274 26.410 1.00 92.38 201 ARG A O 1
ATOM 1582 N N . CYS A 1 202 ? -18.522 1.398 24.528 1.00 93.06 202 CYS A N 1
ATOM 1583 C CA . CYS A 1 202 ? -17.871 0.110 24.687 1.00 93.06 202 CYS A CA 1
ATOM 1584 C C . CYS A 1 202 ? -17.028 0.100 25.967 1.00 93.06 202 CYS A C 1
ATOM 1586 O O . CYS A 1 202 ? -16.228 1.004 26.232 1.00 93.06 202 CYS A O 1
ATOM 1588 N N . SER A 1 203 ? -17.218 -0.935 26.784 1.00 93.38 203 SER A N 1
ATOM 1589 C CA . SER A 1 203 ? -16.480 -1.068 28.034 1.00 93.38 203 SER A CA 1
ATOM 1590 C C . SER A 1 203 ? -14.986 -1.291 27.765 1.00 93.38 203 SER A C 1
ATOM 1592 O O . SER A 1 203 ? -14.591 -1.924 26.782 1.00 93.38 203 SER A O 1
ATOM 1594 N N . LYS A 1 204 ? -14.125 -0.823 28.677 1.00 93.31 204 LYS A N 1
ATOM 1595 C CA . LYS A 1 204 ? -12.674 -1.048 28.566 1.00 93.31 204 LYS A CA 1
ATOM 1596 C C . LYS A 1 204 ? -12.312 -2.538 28.554 1.00 93.31 204 LYS A C 1
ATOM 1598 O O . LYS A 1 204 ? -11.352 -2.913 27.889 1.00 93.31 204 LYS A O 1
ATOM 1603 N N . SER A 1 205 ? -13.058 -3.378 29.275 1.00 93.31 205 SER A N 1
ATOM 1604 C CA . SER A 1 205 ? -12.841 -4.828 29.283 1.00 93.31 205 SER A CA 1
ATOM 1605 C C . SER A 1 205 ? -13.213 -5.463 27.944 1.00 93.31 205 SER A C 1
ATOM 1607 O O . SER A 1 205 ? -12.450 -6.285 27.448 1.00 93.31 205 SER A O 1
ATOM 1609 N N . SER A 1 206 ? -14.322 -5.051 27.322 1.00 92.50 206 SER A N 1
ATOM 1610 C CA . SER A 1 206 ? -14.710 -5.507 25.979 1.00 92.50 206 SER A CA 1
ATOM 1611 C C . SER A 1 206 ? -13.683 -5.092 24.924 1.00 92.50 206 SER A C 1
ATOM 1613 O O . SER A 1 206 ? -13.227 -5.933 24.157 1.00 92.50 206 SER A O 1
ATOM 1615 N N . MET A 1 207 ? -13.246 -3.826 24.936 1.00 94.56 207 MET A N 1
ATOM 1616 C CA . MET A 1 207 ? -12.206 -3.338 24.021 1.00 94.56 207 MET A CA 1
ATOM 1617 C C . MET A 1 207 ? -10.894 -4.119 24.184 1.00 94.56 207 MET A C 1
ATOM 1619 O O . MET A 1 207 ? -10.268 -4.471 23.190 1.00 94.56 207 MET A O 1
ATOM 1623 N N . ARG A 1 208 ? -10.492 -4.425 25.424 1.00 95.06 208 ARG A N 1
ATOM 1624 C CA . ARG A 1 208 ? -9.293 -5.227 25.699 1.00 95.06 208 ARG A CA 1
ATOM 1625 C C . ARG A 1 208 ? -9.428 -6.664 25.192 1.00 95.06 208 ARG A C 1
ATOM 1627 O O . ARG A 1 208 ? -8.492 -7.171 24.592 1.00 95.06 208 ARG A O 1
ATOM 1634 N N . ARG A 1 209 ? -10.583 -7.305 25.399 1.00 94.56 209 ARG A N 1
ATOM 1635 C CA . ARG A 1 209 ? -10.850 -8.652 24.866 1.00 94.56 209 ARG A CA 1
ATOM 1636 C C . ARG A 1 209 ? -10.771 -8.681 23.341 1.00 94.56 209 ARG A C 1
ATOM 1638 O O . ARG A 1 209 ? -10.224 -9.629 22.792 1.00 94.56 209 ARG A O 1
ATOM 1645 N N . LEU A 1 210 ? -11.294 -7.650 22.678 1.00 94.88 210 LEU A N 1
ATOM 1646 C CA . LEU A 1 210 ? -11.205 -7.505 21.228 1.00 94.88 210 LEU A CA 1
ATOM 1647 C C . LEU A 1 210 ? -9.753 -7.346 20.763 1.00 94.88 210 LEU A C 1
ATOM 1649 O O . LEU A 1 210 ? -9.329 -8.042 19.847 1.00 94.88 210 LEU A O 1
ATOM 1653 N N . ASP A 1 211 ? -8.987 -6.475 21.419 1.00 95.88 211 ASP A N 1
ATOM 1654 C CA . ASP A 1 211 ? -7.567 -6.265 21.120 1.00 95.88 211 ASP A CA 1
ATOM 1655 C C . ASP A 1 211 ? -6.746 -7.557 21.282 1.00 95.88 211 ASP A C 1
ATOM 1657 O O . ASP A 1 211 ? -6.022 -7.943 20.367 1.00 95.88 211 ASP A O 1
ATOM 1661 N N . GLU A 1 212 ? -6.937 -8.288 22.386 1.00 96.06 212 GLU A N 1
ATOM 1662 C CA . GLU A 1 212 ? -6.292 -9.584 22.639 1.00 96.06 212 GLU A CA 1
ATOM 1663 C C . GLU A 1 212 ? -6.710 -10.653 21.613 1.00 96.06 212 GLU A C 1
ATOM 1665 O O . GLU A 1 212 ? -5.899 -11.493 21.217 1.00 96.06 212 GLU A O 1
ATOM 1670 N N . ALA A 1 213 ? -7.964 -10.636 21.157 1.00 95.50 213 ALA A N 1
ATOM 1671 C CA . ALA A 1 213 ? -8.446 -11.580 20.159 1.00 95.50 213 ALA A CA 1
ATOM 1672 C C . ALA A 1 213 ? -7.838 -11.306 18.772 1.00 95.50 213 ALA A C 1
ATOM 1674 O O . ALA A 1 213 ? -7.323 -12.237 18.155 1.00 95.50 213 ALA A O 1
ATOM 1675 N N . ILE A 1 214 ? -7.795 -10.041 18.333 1.00 95.75 214 ILE A N 1
ATOM 1676 C CA . ILE A 1 214 ? -7.129 -9.647 17.080 1.00 95.75 214 ILE A CA 1
ATOM 1677 C C . ILE A 1 214 ? -5.630 -9.951 17.149 1.00 95.75 214 ILE A C 1
ATOM 1679 O O . ILE A 1 214 ? -5.063 -10.457 16.183 1.00 95.75 214 ILE A O 1
ATOM 1683 N N . TYR A 1 215 ? -4.991 -9.704 18.296 1.00 95.31 215 TYR A N 1
ATOM 1684 C CA . TYR A 1 215 ? -3.585 -10.040 18.501 1.00 95.31 215 TYR A CA 1
ATOM 1685 C C . TYR A 1 215 ? -3.325 -11.524 18.224 1.00 95.31 215 TYR A C 1
ATOM 1687 O O . TYR A 1 215 ? -2.432 -11.855 17.452 1.00 95.31 215 TYR A O 1
ATOM 1695 N N . ARG A 1 216 ? -4.131 -12.435 18.788 1.00 94.56 216 ARG A N 1
ATOM 1696 C CA . ARG A 1 216 ? -3.987 -13.881 18.534 1.00 94.56 216 ARG A CA 1
ATOM 1697 C C . ARG A 1 216 ? -4.143 -14.230 17.055 1.00 94.56 216 ARG A C 1
ATOM 1699 O O . ARG A 1 216 ? -3.366 -15.036 16.546 1.00 94.56 216 ARG A O 1
ATOM 1706 N N . GLU A 1 217 ? -5.092 -13.601 16.369 1.00 94.19 217 GLU A N 1
ATOM 1707 C CA . GLU A 1 217 ? -5.293 -13.797 14.933 1.00 94.19 217 GLU A CA 1
ATOM 1708 C C . GLU A 1 217 ? -4.111 -13.300 14.097 1.00 94.19 217 GLU A C 1
ATOM 1710 O O . GLU A 1 217 ? -3.672 -14.016 13.198 1.00 94.19 217 GLU A O 1
ATOM 1715 N N . LYS A 1 218 ? -3.507 -12.156 14.453 1.00 92.31 218 LYS A N 1
ATOM 1716 C CA . LYS A 1 218 ? -2.254 -11.685 13.838 1.00 92.31 218 LYS A CA 1
ATOM 1717 C C . LYS A 1 218 ? -1.172 -12.771 13.883 1.00 92.31 218 LYS A C 1
ATOM 1719 O O . LYS A 1 218 ? -0.568 -13.073 12.857 1.00 92.31 218 LYS A O 1
ATOM 1724 N N . PHE A 1 219 ? -0.949 -13.403 15.040 1.00 91.19 219 PHE A N 1
ATOM 1725 C CA . PHE A 1 219 ? 0.036 -14.493 15.148 1.00 91.19 219 PHE A CA 1
ATOM 1726 C C . PHE A 1 219 ? -0.370 -15.736 14.363 1.00 91.19 219 PHE A C 1
ATOM 1728 O O . PHE A 1 219 ? 0.490 -16.377 13.759 1.00 91.19 219 PHE A O 1
ATOM 1735 N N . ARG A 1 220 ? -1.659 -16.089 14.362 1.00 91.38 220 ARG A N 1
ATOM 1736 C CA . ARG A 1 220 ? -2.164 -17.247 13.616 1.00 91.38 220 ARG A CA 1
ATOM 1737 C C . ARG A 1 220 ? -1.905 -17.096 12.117 1.00 91.38 220 ARG A C 1
ATOM 1739 O O . ARG A 1 220 ? -1.426 -18.045 11.502 1.00 91.38 220 ARG A O 1
ATOM 1746 N N . LEU A 1 221 ? -2.180 -15.920 11.553 1.00 91.12 221 LEU A N 1
ATOM 1747 C CA . LEU A 1 221 ? -1.964 -15.611 10.135 1.00 91.12 221 LEU A CA 1
ATOM 1748 C C . LEU A 1 221 ? -0.479 -15.617 9.757 1.00 91.12 221 LEU A C 1
ATOM 1750 O O . LEU A 1 221 ? -0.110 -16.223 8.748 1.00 91.12 221 LEU A O 1
ATOM 1754 N N . LEU A 1 222 ? 0.365 -15.031 10.611 1.00 88.06 222 LEU A N 1
ATOM 1755 C CA . LEU A 1 222 ? 1.809 -14.960 10.394 1.00 88.06 222 LEU A CA 1
ATOM 1756 C C . LEU A 1 222 ? 2.476 -16.344 10.445 1.00 88.06 222 LEU A C 1
ATOM 1758 O O . LEU A 1 222 ? 3.370 -16.649 9.657 1.00 88.06 222 LEU A O 1
ATOM 1762 N N . LEU A 1 223 ? 2.054 -17.198 11.383 1.00 86.62 223 LEU A N 1
ATOM 1763 C CA . LEU A 1 223 ? 2.643 -18.523 11.596 1.00 86.62 223 LEU A CA 1
ATOM 1764 C C . LEU A 1 223 ? 2.045 -19.613 10.702 1.00 86.62 223 LEU A C 1
ATOM 1766 O O . LEU A 1 223 ? 2.616 -20.704 10.631 1.00 86.62 223 LEU A O 1
ATOM 1770 N N . ASN A 1 224 ? 0.919 -19.352 10.035 1.00 84.25 224 ASN A N 1
ATOM 1771 C CA . ASN A 1 224 ? 0.308 -20.318 9.134 1.00 84.25 224 ASN A CA 1
ATOM 1772 C C . ASN A 1 224 ? 1.254 -20.586 7.947 1.00 84.25 224 ASN A C 1
ATOM 1774 O O . ASN A 1 224 ? 1.514 -19.677 7.156 1.00 84.25 224 ASN A O 1
ATOM 1778 N N . PRO A 1 225 ? 1.757 -21.825 7.784 1.00 76.12 225 PRO A N 1
ATOM 1779 C CA . PRO A 1 225 ? 2.764 -22.132 6.775 1.00 76.12 225 PRO A CA 1
ATOM 1780 C C . PRO A 1 225 ? 2.260 -21.968 5.338 1.00 76.12 225 PRO A C 1
ATOM 1782 O O . PRO A 1 225 ? 3.097 -21.832 4.449 1.00 76.12 225 PRO A O 1
ATOM 1785 N N . TYR A 1 226 ? 0.940 -21.980 5.124 1.00 76.81 226 TYR A N 1
ATOM 1786 C CA . TYR A 1 226 ? 0.320 -21.870 3.805 1.00 76.81 226 TYR A CA 1
ATOM 1787 C C . TYR A 1 226 ? 0.044 -20.424 3.384 1.00 76.81 226 TYR A C 1
ATOM 1789 O O . TYR A 1 226 ? 0.129 -20.131 2.198 1.00 76.81 226 TYR A O 1
ATOM 1797 N N . SER A 1 227 ? -0.281 -19.533 4.328 1.00 74.62 227 SER A N 1
ATOM 1798 C CA . SER A 1 227 ? -0.649 -18.145 4.016 1.00 74.62 227 SER A CA 1
ATOM 1799 C C . SER A 1 227 ? 0.466 -17.144 4.321 1.00 74.62 227 SER A C 1
ATOM 1801 O O . SER A 1 227 ? 0.712 -16.280 3.491 1.00 74.62 227 SER A O 1
ATOM 1803 N N . ARG A 1 228 ? 1.161 -17.269 5.467 1.00 84.38 228 ARG A N 1
ATOM 1804 C CA . ARG A 1 228 ? 2.216 -16.338 5.938 1.00 84.38 228 ARG A CA 1
ATOM 1805 C C . ARG A 1 228 ? 1.864 -14.867 5.697 1.00 84.38 228 ARG A C 1
ATOM 1807 O O . ARG A 1 228 ? 2.634 -14.112 5.103 1.00 84.38 228 ARG A O 1
ATOM 1814 N N . GLU A 1 229 ? 0.666 -14.503 6.134 1.00 89.44 229 GLU A N 1
ATOM 1815 C CA . GLU A 1 229 ? 0.101 -13.172 5.937 1.00 89.44 229 GLU A CA 1
ATOM 1816 C C . GLU A 1 229 ? 0.390 -12.301 7.157 1.00 89.44 229 GLU A C 1
ATOM 1818 O O . GLU A 1 229 ? 0.259 -12.750 8.300 1.00 89.44 229 GLU A O 1
ATOM 1823 N N . GLU A 1 230 ? 0.747 -11.043 6.917 1.00 90.94 230 GLU A N 1
ATOM 1824 C CA . GLU A 1 230 ? 0.973 -10.053 7.964 1.00 90.94 230 GLU A CA 1
ATOM 1825 C C . GLU A 1 230 ? -0.281 -9.179 8.140 1.00 90.94 230 GLU A C 1
ATOM 1827 O O . GLU A 1 230 ? -0.783 -8.568 7.196 1.00 90.94 230 GLU A O 1
ATOM 1832 N N . LEU A 1 231 ? -0.816 -9.154 9.366 1.00 92.06 231 LEU A N 1
ATOM 1833 C CA . LEU A 1 231 ? -1.928 -8.292 9.772 1.00 92.06 231 LEU A CA 1
ATOM 1834 C C . LEU A 1 231 ? -1.399 -7.207 10.706 1.00 92.06 231 LEU A C 1
ATOM 1836 O O . LEU A 1 231 ? -1.014 -7.488 11.846 1.00 92.06 231 LEU A O 1
ATOM 1840 N N . ASP A 1 232 ? -1.448 -5.963 10.256 1.00 93.00 232 ASP A N 1
ATOM 1841 C CA . ASP A 1 232 ? -1.175 -4.801 11.083 1.00 93.00 232 ASP A CA 1
ATOM 1842 C C . ASP A 1 232 ? -2.475 -4.161 11.528 1.00 93.00 232 ASP A C 1
ATOM 1844 O O . ASP A 1 232 ? -3.393 -3.945 10.743 1.00 93.00 232 ASP A O 1
ATOM 1848 N N . TYR A 1 233 ? -2.593 -3.893 12.830 1.00 96.12 233 TYR A N 1
ATOM 1849 C CA . TYR A 1 233 ? -3.846 -3.398 13.371 1.00 96.12 233 TYR A CA 1
ATOM 1850 C C . TYR A 1 233 ? -3.688 -2.368 14.483 1.00 96.12 233 TYR A C 1
ATOM 1852 O O . TYR A 1 233 ? -2.683 -2.302 15.192 1.00 96.12 233 TYR A O 1
ATOM 1860 N N . VAL A 1 234 ? -4.741 -1.568 14.661 1.00 97.00 234 VAL A N 1
ATOM 1861 C CA . VAL A 1 234 ? -4.905 -0.695 15.825 1.00 97.00 234 VAL A CA 1
ATOM 1862 C C . VAL A 1 234 ? -6.356 -0.673 16.291 1.00 97.00 234 VAL A C 1
ATOM 1864 O O . VAL A 1 234 ? -7.268 -0.416 15.505 1.00 97.00 234 VAL A O 1
ATOM 1867 N N . VAL A 1 235 ? -6.568 -0.867 17.594 1.00 97.06 235 VAL A N 1
ATOM 1868 C CA . VAL A 1 235 ? -7.874 -0.691 18.243 1.00 97.06 235 VAL A CA 1
ATOM 1869 C C . VAL A 1 235 ? -7.883 0.634 19.000 1.00 97.06 235 VAL A C 1
ATOM 1871 O O . VAL A 1 235 ? -6.994 0.922 19.803 1.00 97.06 235 VAL A O 1
ATOM 1874 N N . LYS A 1 236 ? -8.880 1.489 18.751 1.00 97.31 236 LYS A N 1
ATOM 1875 C CA . LYS A 1 236 ? -8.989 2.802 19.412 1.00 97.31 236 LYS A CA 1
ATOM 1876 C C . LYS A 1 236 ? -10.439 3.224 19.661 1.00 97.31 236 LYS A C 1
ATOM 1878 O O . LYS A 1 236 ? -11.308 2.907 18.855 1.00 97.31 236 LYS A O 1
ATOM 1883 N N . PRO A 1 237 ? -10.724 3.990 20.729 1.00 97.81 237 PRO A N 1
ATOM 1884 C CA . PRO A 1 237 ? -12.062 4.522 20.951 1.00 97.81 237 PRO A CA 1
ATOM 1885 C C . PRO A 1 237 ? -12.365 5.696 20.011 1.00 97.81 237 PRO A C 1
ATOM 1887 O O . PRO A 1 237 ? -11.460 6.415 19.571 1.00 97.81 237 PRO A O 1
ATOM 1890 N N . PHE A 1 238 ? -13.644 5.953 19.745 1.00 98.12 238 PHE A N 1
ATOM 1891 C CA . PHE A 1 238 ? -14.089 7.078 18.918 1.00 98.12 238 PHE A CA 1
ATOM 1892 C C . PHE A 1 238 ? -13.643 8.444 19.476 1.00 98.12 238 PHE A C 1
ATOM 1894 O O . PHE A 1 238 ? -13.298 9.358 18.725 1.00 98.12 238 PHE A O 1
ATOM 1901 N N . SER A 1 239 ? -13.543 8.582 20.797 1.00 97.44 239 SER A N 1
ATOM 1902 C CA . SER A 1 239 ? -12.924 9.726 21.477 1.00 97.44 239 SER A CA 1
ATOM 1903 C C . SER A 1 239 ? -11.500 10.010 21.016 1.00 97.44 239 SER A C 1
ATOM 1905 O O . SER A 1 239 ? -11.142 11.175 20.838 1.00 97.44 239 SER A O 1
ATOM 1907 N N . ARG A 1 240 ? -10.704 8.976 20.723 1.00 97.88 240 ARG A N 1
ATOM 1908 C CA . ARG A 1 240 ? -9.360 9.154 20.165 1.00 97.88 240 ARG A CA 1
ATOM 1909 C C . ARG A 1 240 ? -9.409 9.724 18.750 1.00 97.88 240 ARG A C 1
ATOM 1911 O O . ARG A 1 240 ? -8.585 10.579 18.436 1.00 97.88 240 ARG A O 1
ATOM 1918 N N . VAL A 1 241 ? -10.378 9.307 17.931 1.00 97.94 241 VAL A N 1
ATOM 1919 C CA . VAL A 1 241 ? -10.586 9.856 16.579 1.00 97.94 241 VAL A CA 1
ATOM 1920 C C . VAL A 1 241 ? -10.885 11.353 16.653 1.00 97.94 241 VAL A C 1
ATOM 1922 O O . VAL A 1 241 ? -10.214 12.132 15.982 1.00 97.94 241 VAL A O 1
ATOM 1925 N N . LYS A 1 242 ? -11.793 11.772 17.548 1.00 97.75 242 LYS A N 1
ATOM 1926 C CA . LYS A 1 242 ? -12.120 13.193 17.785 1.00 97.75 242 LYS A CA 1
ATOM 1927 C C . LYS A 1 242 ? -10.908 14.040 18.188 1.00 97.75 242 LYS A C 1
ATOM 1929 O O . LYS A 1 242 ? -10.869 15.225 17.885 1.00 97.75 242 LYS A O 1
ATOM 1934 N N . THR A 1 243 ? -9.912 13.461 18.853 1.00 97.06 243 THR A N 1
ATOM 1935 C CA . THR A 1 243 ? -8.652 14.163 19.146 1.00 97.06 243 THR A CA 1
ATOM 1936 C C . THR A 1 243 ? -7.735 14.221 17.923 1.00 97.06 243 THR A C 1
ATOM 1938 O O . THR A 1 243 ? -7.115 15.250 17.668 1.00 97.06 243 THR A O 1
ATOM 1941 N N . GLN A 1 244 ? -7.658 13.134 17.151 1.00 97.00 244 GLN A N 1
ATOM 1942 C CA . GLN A 1 244 ? -6.763 13.009 15.994 1.00 97.00 244 GLN A CA 1
ATOM 1943 C C . GLN A 1 244 ? -7.131 13.948 14.837 1.00 97.00 244 GLN A C 1
ATOM 1945 O O . GLN A 1 244 ? -6.230 14.404 14.136 1.00 97.00 244 GLN A O 1
ATOM 1950 N N . ILE A 1 245 ? -8.408 14.323 14.677 1.00 97.06 245 ILE A N 1
ATOM 1951 C CA . ILE A 1 245 ? -8.850 15.235 13.600 1.00 97.06 245 ILE A CA 1
ATOM 1952 C C . ILE A 1 245 ? -8.175 16.611 13.626 1.00 97.06 245 ILE A C 1
ATOM 1954 O O . ILE A 1 245 ? -8.193 17.315 12.622 1.00 97.06 245 ILE A O 1
ATOM 1958 N N . ARG A 1 246 ? -7.556 16.989 14.754 1.00 94.19 246 ARG A N 1
ATOM 1959 C CA . ARG A 1 246 ? -6.775 18.227 14.874 1.00 94.19 246 ARG A CA 1
ATOM 1960 C C . ARG A 1 246 ? -5.588 18.270 13.911 1.00 94.19 246 ARG A C 1
ATOM 1962 O O . ARG A 1 246 ? -5.153 19.360 13.559 1.00 94.19 246 ARG A O 1
ATOM 1969 N N . CYS A 1 247 ? -5.070 17.113 13.477 1.00 92.00 247 CYS A N 1
ATOM 1970 C CA . CYS A 1 247 ? -3.971 17.018 12.507 1.00 92.00 247 CYS A CA 1
ATOM 1971 C C . CYS A 1 247 ? -2.760 17.915 12.841 1.00 92.00 247 CYS A C 1
ATOM 1973 O O . CYS A 1 247 ? -2.135 18.481 11.939 1.00 92.00 247 CYS A O 1
ATOM 1975 N N . ASP A 1 248 ? -2.449 18.032 14.132 1.00 93.06 248 ASP A N 1
ATOM 1976 C CA . ASP A 1 248 ? -1.416 18.893 14.733 1.00 93.06 248 ASP A CA 1
ATOM 1977 C C . ASP A 1 248 ? -0.087 18.156 14.993 1.00 93.06 248 ASP A C 1
ATOM 1979 O O . ASP A 1 248 ? 0.909 18.763 15.371 1.00 93.06 248 ASP A O 1
ATOM 1983 N N . SER A 1 249 ? -0.046 16.843 14.760 1.00 92.56 249 SER A N 1
ATOM 1984 C CA . SER A 1 249 ? 1.156 16.015 14.865 1.00 92.56 249 SER A CA 1
ATOM 1985 C C . SER A 1 249 ? 1.208 14.984 13.744 1.00 92.56 249 SER A C 1
ATOM 1987 O O . SER A 1 249 ? 0.169 14.592 13.207 1.00 92.56 249 SER A O 1
ATOM 1989 N N . PHE A 1 250 ? 2.401 14.467 13.436 1.00 92.75 250 PHE A N 1
ATOM 1990 C CA . PHE A 1 250 ? 2.574 13.400 12.442 1.00 92.75 250 PHE A CA 1
ATOM 1991 C C . PHE A 1 250 ? 1.655 12.196 12.714 1.00 92.75 250 PHE A C 1
ATOM 1993 O O . PHE A 1 250 ? 0.973 11.715 11.815 1.00 92.75 250 PHE A O 1
ATOM 2000 N N . ARG A 1 251 ? 1.557 11.750 13.978 1.00 93.75 251 ARG A N 1
ATOM 2001 C CA . ARG A 1 251 ? 0.683 10.628 14.372 1.00 93.75 251 ARG A CA 1
ATOM 2002 C C . ARG A 1 251 ? -0.798 10.921 14.126 1.00 93.75 251 ARG A C 1
ATOM 2004 O O . ARG A 1 251 ? -1.554 10.011 13.799 1.00 93.75 251 ARG A O 1
ATOM 2011 N N . HIS A 1 252 ? -1.224 12.168 14.317 1.00 95.56 252 HIS A N 1
ATOM 2012 C CA . HIS A 1 252 ? -2.600 12.583 14.054 1.00 95.56 252 HIS A CA 1
ATOM 2013 C C . HIS A 1 252 ? -2.884 12.648 12.553 1.00 95.56 252 HIS A C 1
ATOM 2015 O O . HIS A 1 252 ? -3.886 12.094 12.113 1.00 95.56 252 HIS A O 1
ATOM 2021 N N . ILE A 1 253 ? -1.967 13.221 11.768 1.00 95.75 253 ILE A N 1
ATOM 2022 C CA . ILE A 1 253 ? -2.052 13.255 10.301 1.00 95.75 253 ILE A CA 1
ATOM 2023 C C . ILE A 1 253 ? -2.132 11.826 9.744 1.00 95.75 253 ILE A C 1
ATOM 2025 O O . ILE A 1 253 ? -3.033 11.535 8.962 1.00 95.75 253 ILE A O 1
ATOM 2029 N N . LEU A 1 254 ? -1.273 10.915 10.213 1.00 95.25 254 LEU A N 1
ATOM 2030 C CA . LEU A 1 254 ? -1.286 9.505 9.818 1.00 95.25 254 LEU A CA 1
ATOM 2031 C C . LEU A 1 254 ? -2.609 8.815 10.140 1.00 95.25 254 LEU A C 1
ATOM 2033 O O . LEU A 1 254 ? -3.212 8.201 9.265 1.00 95.25 254 LEU A O 1
ATOM 2037 N N . ALA A 1 255 ? -3.102 8.953 11.369 1.00 96.31 255 ALA A N 1
ATOM 2038 C CA . ALA A 1 255 ? -4.378 8.359 11.745 1.00 96.31 255 ALA A CA 1
ATOM 2039 C C . ALA A 1 255 ? -5.548 8.903 10.908 1.00 96.31 255 ALA A C 1
ATOM 2041 O O . ALA A 1 255 ? -6.449 8.147 10.552 1.00 96.31 255 ALA A O 1
ATOM 2042 N N . CYS A 1 256 ? -5.533 10.198 10.599 1.00 97.56 256 CYS A N 1
ATOM 2043 C CA . CYS A 1 256 ? -6.535 10.846 9.763 1.00 97.56 256 CYS A CA 1
ATOM 2044 C C . CYS A 1 256 ? -6.476 10.385 8.308 1.00 97.56 256 CYS A C 1
ATOM 2046 O O . CYS A 1 256 ? -7.528 10.128 7.730 1.00 97.56 256 CYS A O 1
ATOM 2048 N N . LYS A 1 257 ? -5.276 10.225 7.741 1.00 96.62 257 LYS A N 1
ATOM 2049 C CA . LYS A 1 257 ? -5.080 9.648 6.408 1.00 96.62 257 LYS A CA 1
ATOM 2050 C C . LYS A 1 257 ? -5.659 8.239 6.326 1.00 96.62 257 LYS A C 1
ATOM 2052 O O . LYS A 1 257 ? -6.508 7.986 5.482 1.00 96.62 257 LYS A O 1
ATOM 2057 N N . ILE A 1 258 ? -5.266 7.359 7.250 1.00 96.62 258 ILE A N 1
ATOM 2058 C CA . ILE A 1 258 ? -5.728 5.964 7.263 1.00 96.62 258 ILE A CA 1
ATOM 2059 C C . ILE A 1 258 ? -7.260 5.902 7.358 1.00 96.62 258 ILE A C 1
ATOM 2061 O O . ILE A 1 258 ? -7.894 5.143 6.639 1.00 96.62 258 ILE A O 1
ATOM 2065 N N . LEU A 1 259 ? -7.888 6.733 8.199 1.00 97.81 259 LEU A N 1
ATOM 2066 C CA . LEU A 1 259 ? -9.353 6.783 8.289 1.00 97.81 259 LEU A CA 1
ATOM 2067 C C . LEU A 1 259 ? -10.016 7.422 7.052 1.00 97.81 259 LEU A C 1
ATOM 2069 O O . LEU A 1 259 ? -11.150 7.075 6.710 1.00 97.81 259 LEU A O 1
ATOM 2073 N N . HIS A 1 260 ? -9.346 8.370 6.391 1.00 97.31 260 HIS A N 1
ATOM 2074 C CA . HIS A 1 260 ? -9.838 9.012 5.174 1.00 97.31 260 HIS A CA 1
ATOM 2075 C C . HIS A 1 260 ? -9.863 8.042 3.991 1.00 97.31 260 HIS A C 1
ATOM 2077 O O . HIS A 1 260 ? -10.885 7.969 3.310 1.00 97.31 260 HIS A O 1
ATOM 2083 N N . GLU A 1 261 ? -8.791 7.284 3.796 1.00 96.56 261 GLU A N 1
ATOM 2084 C CA . GLU A 1 261 ? -8.632 6.339 2.686 1.00 96.56 261 GLU A CA 1
ATOM 2085 C C . GLU A 1 261 ? -9.272 4.982 2.983 1.00 96.56 261 GLU A C 1
ATOM 2087 O O . GLU A 1 261 ? -9.764 4.320 2.078 1.00 96.56 261 GLU A O 1
ATOM 2092 N N . GLY A 1 262 ? -9.320 4.589 4.258 1.00 97.50 262 GLY A N 1
ATOM 2093 C CA . GLY A 1 262 ? -9.807 3.281 4.667 1.00 97.50 262 GLY A CA 1
ATOM 2094 C C . GLY A 1 262 ? -11.263 3.023 4.285 1.00 97.50 262 GLY A C 1
ATOM 2095 O O . GLY A 1 262 ? -12.118 3.921 4.333 1.00 97.50 262 GLY A O 1
ATOM 2096 N N . THR A 1 263 ? -11.551 1.770 3.961 1.00 97.88 263 THR A N 1
ATOM 2097 C CA . THR A 1 263 ? -12.864 1.294 3.527 1.00 97.88 263 THR A CA 1
ATOM 2098 C C . THR A 1 263 ? -13.538 0.520 4.651 1.00 97.88 263 THR A C 1
ATOM 2100 O O . THR A 1 263 ? -12.889 -0.180 5.427 1.00 97.88 263 THR A O 1
ATOM 2103 N N . PHE A 1 264 ? -14.855 0.680 4.779 1.00 98.00 264 PHE A N 1
ATOM 2104 C CA . PHE A 1 264 ? -15.637 -0.094 5.737 1.00 98.00 264 PHE A CA 1
ATOM 2105 C C . PHE A 1 264 ? -15.546 -1.579 5.397 1.00 98.00 264 PHE A C 1
ATOM 2107 O O . PHE A 1 264 ? -15.797 -1.957 4.256 1.00 98.00 264 PHE A O 1
ATOM 2114 N N . MET A 1 265 ? -15.219 -2.398 6.392 1.00 96.06 265 MET A N 1
ATOM 2115 C CA . MET A 1 265 ? -15.114 -3.843 6.228 1.00 96.06 265 MET A CA 1
ATOM 2116 C C . MET A 1 265 ? -16.229 -4.571 6.983 1.00 96.06 265 MET A C 1
ATOM 2118 O O . MET A 1 265 ? -16.904 -5.415 6.403 1.00 96.06 265 MET A O 1
ATOM 2122 N N . PHE A 1 266 ? -16.442 -4.249 8.266 1.00 96.56 266 PHE A N 1
ATOM 2123 C CA . PHE A 1 266 ? -17.402 -4.973 9.107 1.00 96.56 266 PHE A CA 1
ATOM 2124 C C . PHE A 1 266 ? -17.862 -4.169 10.343 1.00 96.56 266 PHE A C 1
ATOM 2126 O O . PHE A 1 266 ? -17.193 -3.225 10.779 1.00 96.56 266 PHE A O 1
ATOM 2133 N N . GLY A 1 267 ? -18.995 -4.564 10.936 1.00 95.81 267 GLY A N 1
ATOM 2134 C CA . GLY A 1 267 ? -19.520 -4.037 12.201 1.00 95.81 267 GLY A CA 1
ATOM 2135 C C . GLY A 1 267 ? -20.361 -2.764 12.052 1.00 95.81 267 GLY A C 1
ATOM 2136 O O . GLY A 1 267 ? -21.197 -2.638 11.156 1.00 95.81 267 GLY A O 1
ATOM 2137 N N . ASN A 1 268 ? -20.151 -1.788 12.935 1.00 96.81 268 ASN A N 1
ATOM 2138 C CA . ASN A 1 268 ? -21.004 -0.610 13.053 1.00 96.81 268 ASN A CA 1
ATOM 2139 C C . ASN A 1 268 ? -20.792 0.393 11.902 1.00 96.81 268 ASN A C 1
ATOM 2141 O O . ASN A 1 268 ? -20.030 1.362 12.004 1.00 96.81 268 ASN A O 1
ATOM 2145 N N . ALA A 1 269 ? -21.560 0.225 10.824 1.00 97.38 269 ALA A N 1
ATOM 2146 C CA . ALA A 1 269 ? -21.554 1.122 9.667 1.00 97.38 269 ALA A CA 1
ATOM 2147 C C . ALA A 1 269 ? -21.947 2.575 10.009 1.00 97.38 269 ALA A C 1
ATOM 2149 O O . ALA A 1 269 ? -21.466 3.520 9.381 1.00 97.38 269 ALA A O 1
ATOM 2150 N N . ARG A 1 270 ? -22.786 2.803 11.033 1.00 97.75 270 ARG A N 1
ATOM 2151 C CA . ARG A 1 270 ? -23.147 4.169 11.463 1.00 97.75 270 ARG A CA 1
ATOM 2152 C C . ARG A 1 270 ? -21.948 4.891 12.072 1.00 97.75 270 ARG A C 1
ATOM 2154 O O . ARG A 1 270 ? -21.795 6.095 11.871 1.00 97.75 270 ARG A O 1
ATOM 2161 N N . LEU A 1 271 ? -21.103 4.178 12.814 1.00 98.06 271 LEU A N 1
ATOM 2162 C CA . LEU A 1 271 ? -19.864 4.719 13.363 1.00 98.06 271 LEU A CA 1
ATOM 2163 C C . LEU A 1 271 ? -18.873 5.058 12.244 1.00 98.06 271 LEU A C 1
ATOM 2165 O O . LEU A 1 271 ? -18.300 6.146 12.271 1.00 98.06 271 LEU A O 1
ATOM 2169 N N . PHE A 1 272 ? -18.752 4.205 11.222 1.00 98.50 272 PHE A N 1
ATOM 2170 C CA . PHE A 1 272 ? -17.954 4.505 10.028 1.00 98.50 272 PHE A CA 1
ATOM 2171 C C . PHE A 1 272 ? -18.385 5.811 9.352 1.00 98.50 272 PHE A C 1
ATOM 2173 O O . PHE A 1 272 ? -17.563 6.700 9.127 1.00 98.50 272 PHE A O 1
ATOM 2180 N N . GLN A 1 273 ? -19.687 5.969 9.091 1.00 98.44 273 GLN A N 1
ATOM 2181 C CA . GLN A 1 273 ? -20.213 7.184 8.463 1.00 98.44 273 GLN A CA 1
ATOM 2182 C C . GLN A 1 273 ? -19.961 8.426 9.323 1.00 98.44 273 GLN A C 1
ATOM 2184 O O . GLN A 1 273 ? -19.539 9.457 8.806 1.00 98.44 273 GLN A O 1
ATOM 2189 N N . LYS A 1 274 ? -20.111 8.324 10.652 1.00 98.25 274 LYS A N 1
ATOM 2190 C CA . LYS A 1 274 ? -19.751 9.417 11.573 1.00 98.25 274 LYS A CA 1
ATOM 2191 C C . LYS A 1 274 ? -18.276 9.803 11.468 1.00 98.25 274 LYS A C 1
ATOM 2193 O O . LYS A 1 274 ? -17.971 10.992 11.487 1.00 98.25 274 LYS A O 1
ATOM 2198 N N . ILE A 1 275 ? -17.370 8.831 11.349 1.00 98.44 275 ILE A N 1
ATOM 2199 C CA . ILE A 1 275 ? -15.937 9.094 11.159 1.00 98.44 275 ILE A CA 1
ATOM 2200 C C . ILE A 1 275 ? -15.704 9.831 9.835 1.00 98.44 275 ILE A C 1
ATOM 2202 O O . ILE A 1 275 ? -15.034 10.862 9.833 1.00 98.44 275 ILE A O 1
ATOM 2206 N N . LYS A 1 276 ? -16.281 9.355 8.723 1.00 98.19 276 LYS A N 1
ATOM 2207 C CA . LYS A 1 276 ? -16.134 10.000 7.406 1.00 98.19 276 LYS A CA 1
ATOM 2208 C C . LYS A 1 276 ? -16.669 11.434 7.397 1.00 98.19 276 LYS A C 1
ATOM 2210 O O . LYS A 1 276 ? -15.982 12.329 6.902 1.00 98.19 276 LYS A O 1
ATOM 2215 N N . THR A 1 277 ? -17.837 11.673 7.994 1.00 98.19 277 THR A N 1
ATOM 2216 C CA . THR A 1 277 ? -18.406 13.021 8.146 1.00 98.19 277 THR A CA 1
ATOM 2217 C C . THR A 1 277 ? -17.490 13.923 8.965 1.00 98.19 277 THR A C 1
ATOM 2219 O O . THR A 1 277 ? -17.170 15.024 8.523 1.00 98.19 277 THR A O 1
ATOM 2222 N N . LEU A 1 278 ? -16.986 13.435 10.102 1.00 97.94 278 LEU A N 1
ATOM 2223 C CA . LEU A 1 278 ? -16.102 14.208 10.971 1.00 97.94 278 LEU A CA 1
ATOM 2224 C C . LEU A 1 278 ? -14.820 14.652 10.248 1.00 97.94 278 LEU A C 1
ATOM 2226 O O . LEU A 1 278 ? -14.423 15.806 10.371 1.00 97.94 278 LEU A O 1
ATOM 2230 N N . LEU A 1 279 ? -14.198 13.765 9.461 1.00 97.75 279 LEU A N 1
ATOM 2231 C CA . LEU A 1 279 ? -13.005 14.093 8.664 1.00 97.75 279 LEU A CA 1
ATOM 2232 C C . LEU A 1 279 ? -13.294 15.148 7.586 1.00 97.75 279 LEU A C 1
ATOM 2234 O O . LEU A 1 279 ? -12.447 15.997 7.294 1.00 97.75 279 LEU A O 1
ATOM 2238 N N . LYS A 1 280 ? -14.482 15.093 6.974 1.00 96.75 280 LYS A N 1
ATOM 2239 C CA . LYS A 1 280 ? -14.912 16.073 5.974 1.00 96.75 280 LYS A CA 1
ATOM 2240 C C . LYS A 1 280 ? -15.112 17.449 6.607 1.00 96.75 280 LYS A C 1
ATOM 2242 O O . LYS A 1 280 ? -14.561 18.429 6.112 1.00 96.75 280 LYS A O 1
ATOM 2247 N N . GLU A 1 281 ? -15.861 17.515 7.703 1.00 97.00 281 GLU A N 1
ATOM 2248 C CA . GLU A 1 281 ? -16.197 18.764 8.399 1.00 97.00 281 GLU A CA 1
ATOM 2249 C C . GLU A 1 281 ? -14.973 19.437 9.029 1.00 97.00 281 GLU A C 1
ATOM 2251 O O . GLU A 1 281 ? -14.891 20.661 9.061 1.00 97.00 281 GLU A O 1
ATOM 2256 N N . SER A 1 282 ? -13.981 18.659 9.471 1.00 96.25 282 SER A N 1
ATOM 2257 C CA . SER A 1 282 ? -12.750 19.191 10.063 1.00 96.25 282 SER A CA 1
ATOM 2258 C C . SER A 1 282 ? -11.702 19.647 9.035 1.00 96.25 282 SER A C 1
ATOM 2260 O O . SER A 1 282 ? -10.585 19.990 9.418 1.00 96.25 282 SER A O 1
ATOM 2262 N N . GLY A 1 283 ? -12.009 19.608 7.732 1.00 96.25 283 GLY A N 1
ATOM 2263 C CA . GLY A 1 283 ? -11.093 20.028 6.662 1.00 96.25 283 GLY A CA 1
ATOM 2264 C C . GLY A 1 283 ? -9.920 19.073 6.403 1.00 96.25 283 GLY A C 1
ATOM 2265 O O . GLY A 1 283 ? -9.022 19.398 5.625 1.00 96.25 283 GLY A O 1
ATOM 2266 N N . VAL A 1 284 ? -9.923 17.880 7.011 1.00 96.31 284 VAL A N 1
ATOM 2267 C CA . VAL A 1 284 ? -8.843 16.891 6.862 1.00 96.31 284 VAL A CA 1
ATOM 2268 C C . VAL A 1 284 ? -8.707 16.444 5.413 1.00 96.31 284 VAL A C 1
ATOM 2270 O O . VAL A 1 284 ? -7.588 16.344 4.922 1.00 96.31 284 VAL A O 1
ATOM 2273 N N . ILE A 1 285 ? -9.828 16.228 4.719 1.00 95.44 285 ILE A N 1
ATOM 2274 C CA . ILE A 1 285 ? -9.824 15.788 3.315 1.00 95.44 285 ILE A CA 1
ATOM 2275 C C . ILE A 1 285 ? -9.054 16.783 2.439 1.00 95.44 285 ILE A C 1
ATOM 2277 O O . ILE A 1 285 ? -8.166 16.386 1.691 1.00 95.44 285 ILE A O 1
ATOM 2281 N N . LYS A 1 286 ? -9.329 18.084 2.593 1.00 96.25 286 LYS A N 1
ATOM 2282 C CA . LYS A 1 286 ? -8.640 19.135 1.837 1.00 96.25 286 LYS A CA 1
ATOM 2283 C C . LYS A 1 286 ? -7.136 19.136 2.124 1.00 96.25 286 LYS A C 1
ATOM 2285 O O . LYS A 1 286 ? -6.336 19.180 1.197 1.00 96.25 286 LYS A O 1
ATOM 2290 N N . LYS A 1 287 ? -6.751 19.004 3.399 1.00 95.69 287 LYS A N 1
ATOM 2291 C CA . LYS A 1 287 ? -5.342 18.899 3.806 1.00 95.69 287 LYS A CA 1
ATOM 2292 C C . LYS A 1 287 ? -4.643 17.695 3.159 1.00 95.69 287 LYS A C 1
ATOM 2294 O O . LYS A 1 287 ? -3.515 17.837 2.702 1.00 95.69 287 LYS A O 1
ATOM 2299 N N . MET A 1 288 ? -5.298 16.532 3.079 1.00 95.69 288 MET A N 1
ATOM 2300 C CA . MET A 1 288 ? -4.723 15.347 2.420 1.00 95.69 288 MET A CA 1
ATOM 2301 C C . MET A 1 288 ? -4.550 15.557 0.912 1.00 95.69 288 MET A C 1
ATOM 2303 O O . MET A 1 288 ? -3.497 15.229 0.374 1.00 95.69 288 MET A O 1
ATOM 2307 N N . GLN A 1 289 ? -5.530 16.174 0.248 1.00 95.69 289 GLN A N 1
ATOM 2308 C CA . GLN A 1 289 ? -5.453 16.498 -1.182 1.00 95.69 289 GLN A CA 1
ATOM 2309 C C . GLN A 1 289 ? -4.309 17.474 -1.499 1.00 95.69 289 GLN A C 1
ATOM 2311 O O . GLN A 1 289 ? -3.597 17.293 -2.484 1.00 95.69 289 GLN A O 1
ATOM 2316 N N . GLU A 1 290 ? -4.097 18.487 -0.655 1.00 96.00 290 GLU A N 1
ATOM 2317 C CA . GLU A 1 290 ? -2.972 19.422 -0.788 1.00 96.00 290 GLU A CA 1
ATOM 2318 C C . GLU A 1 290 ? -1.622 18.703 -0.634 1.00 96.00 290 GLU A C 1
ATOM 2320 O O . GLU A 1 290 ? -0.714 18.906 -1.442 1.00 96.00 290 GLU A O 1
ATOM 2325 N N . MET A 1 291 ? -1.498 17.817 0.360 1.00 96.31 291 MET A N 1
ATOM 2326 C CA . MET A 1 291 ? -0.290 17.010 0.566 1.00 96.31 291 MET A CA 1
ATOM 2327 C C . MET A 1 291 ? -0.011 16.076 -0.618 1.00 96.31 291 MET A C 1
ATOM 2329 O O . MET A 1 291 ? 1.129 15.982 -1.070 1.00 96.31 291 MET A O 1
ATOM 2333 N N . GLU A 1 292 ? -1.039 15.416 -1.154 1.00 96.25 292 GLU A N 1
ATOM 2334 C CA . GLU A 1 292 ? -0.919 14.547 -2.327 1.00 96.25 292 GLU A CA 1
ATOM 2335 C C . GLU A 1 292 ? -0.520 15.333 -3.584 1.00 96.25 292 GLU A C 1
ATOM 2337 O O . GLU A 1 292 ? 0.341 14.897 -4.349 1.00 96.25 292 GLU A O 1
ATOM 2342 N N . HIS A 1 293 ? -1.090 16.524 -3.785 1.00 96.31 293 HIS A N 1
ATOM 2343 C CA . HIS A 1 29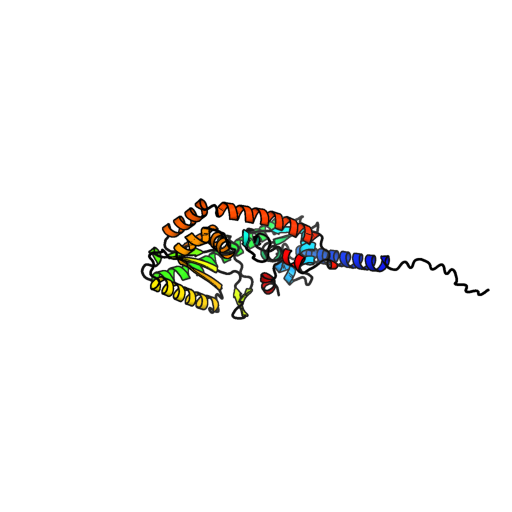3 ? -0.722 17.400 -4.895 1.00 96.31 293 HIS A CA 1
ATOM 2344 C C . HIS A 1 293 ? 0.756 17.817 -4.832 1.00 96.31 293 HIS A C 1
ATOM 2346 O O . HIS A 1 293 ? 1.474 17.727 -5.830 1.00 96.31 293 HIS A O 1
ATOM 2352 N N . LEU A 1 294 ? 1.239 18.212 -3.651 1.00 95.69 294 LEU A N 1
ATOM 2353 C CA . LEU A 1 294 ? 2.652 18.538 -3.448 1.00 95.69 294 LEU A CA 1
ATOM 2354 C C . LEU A 1 294 ? 3.555 17.313 -3.649 1.00 95.69 294 LEU A C 1
ATOM 2356 O O . LEU A 1 294 ? 4.614 17.438 -4.265 1.00 95.69 294 LEU A O 1
ATOM 2360 N N . ALA A 1 295 ? 3.123 16.129 -3.207 1.00 95.44 295 ALA A N 1
ATOM 2361 C CA . ALA A 1 295 ? 3.847 14.880 -3.430 1.00 95.44 295 ALA A CA 1
ATOM 2362 C C . ALA A 1 295 ? 3.956 14.525 -4.924 1.00 95.44 295 ALA A C 1
ATOM 2364 O O . ALA A 1 295 ? 5.023 14.101 -5.366 1.00 95.44 295 ALA A O 1
ATOM 2365 N N . LYS A 1 296 ? 2.903 14.763 -5.721 1.00 95.81 296 LYS A N 1
ATOM 2366 C CA . LYS A 1 296 ? 2.920 14.612 -7.190 1.00 95.81 296 LYS A CA 1
ATOM 2367 C C . LYS A 1 296 ? 3.955 15.522 -7.848 1.00 95.81 296 LYS A C 1
ATOM 2369 O O . LYS A 1 296 ? 4.754 15.063 -8.660 1.00 95.81 296 LYS A O 1
ATOM 2374 N N . ILE A 1 297 ? 4.000 16.795 -7.453 1.00 95.44 297 ILE A N 1
ATOM 2375 C CA . ILE A 1 297 ? 5.021 17.734 -7.943 1.00 95.44 297 ILE A CA 1
ATOM 2376 C C . ILE A 1 297 ? 6.425 17.276 -7.526 1.00 95.44 297 ILE A C 1
ATOM 2378 O O . ILE A 1 297 ? 7.357 17.324 -8.330 1.00 95.44 297 ILE A O 1
ATOM 2382 N N . GLY A 1 298 ? 6.582 16.829 -6.277 1.00 93.75 298 GLY A N 1
ATOM 2383 C CA . GLY A 1 298 ? 7.843 16.305 -5.753 1.00 93.75 298 GLY A CA 1
ATOM 2384 C C . GLY A 1 298 ? 8.346 15.102 -6.550 1.00 93.75 298 GLY A C 1
ATOM 2385 O O . GLY A 1 298 ? 9.512 15.073 -6.932 1.00 93.75 298 GLY A O 1
ATOM 2386 N N . ARG A 1 299 ? 7.452 14.163 -6.879 1.00 94.50 299 ARG A N 1
ATOM 2387 C CA . ARG A 1 299 ? 7.757 12.973 -7.680 1.00 94.50 299 ARG A CA 1
ATOM 2388 C C . ARG A 1 299 ? 8.293 13.325 -9.067 1.00 94.50 299 ARG A C 1
ATOM 2390 O O . ARG A 1 299 ? 9.344 12.820 -9.440 1.00 94.50 299 ARG A O 1
ATOM 2397 N N . ILE A 1 300 ? 7.634 14.237 -9.782 1.00 95.06 300 ILE A N 1
ATOM 2398 C CA . ILE A 1 300 ? 8.073 14.678 -11.119 1.00 95.06 300 ILE A CA 1
ATOM 2399 C C . ILE A 1 300 ? 9.479 15.290 -11.058 1.00 95.06 300 ILE A C 1
ATOM 2401 O O . ILE A 1 300 ? 10.325 15.017 -11.907 1.00 95.06 300 ILE A O 1
ATOM 2405 N N . LYS A 1 301 ? 9.752 16.113 -10.036 1.00 94.25 301 LYS A N 1
ATOM 2406 C CA . LYS A 1 301 ? 11.080 16.714 -9.836 1.00 94.25 301 LYS A CA 1
ATOM 2407 C C . LYS A 1 301 ? 12.142 15.664 -9.512 1.00 94.25 301 LYS A C 1
ATOM 2409 O O . LYS A 1 301 ? 13.247 15.761 -10.036 1.00 94.25 301 LYS A O 1
ATOM 2414 N N . ALA A 1 302 ? 11.806 14.687 -8.672 1.00 92.94 302 ALA A N 1
ATOM 2415 C CA . ALA A 1 302 ? 12.691 13.585 -8.316 1.00 92.94 302 ALA A CA 1
ATOM 2416 C C . ALA A 1 302 ? 13.051 12.738 -9.543 1.00 92.94 302 ALA A C 1
ATOM 2418 O O . ALA A 1 302 ? 14.231 12.539 -9.807 1.00 92.94 302 ALA A O 1
ATOM 2419 N N . GLU A 1 303 ? 12.063 12.321 -10.339 1.00 94.69 303 GLU A N 1
ATOM 2420 C CA . GLU A 1 303 ? 12.294 11.564 -11.576 1.00 94.69 303 GLU A CA 1
ATOM 2421 C C . GLU A 1 303 ? 13.163 12.363 -12.559 1.00 94.69 303 GLU A C 1
ATOM 2423 O O . GLU A 1 303 ? 14.161 11.852 -13.059 1.00 94.69 303 GLU A O 1
ATOM 2428 N N . ALA A 1 304 ? 12.864 13.648 -12.776 1.00 94.00 304 ALA A N 1
ATOM 2429 C CA . ALA A 1 304 ? 13.650 14.498 -13.672 1.00 94.00 304 ALA A CA 1
ATOM 2430 C C . ALA A 1 304 ? 15.102 14.716 -13.207 1.00 94.00 304 ALA A C 1
ATOM 2432 O O . ALA A 1 304 ? 15.983 14.908 -14.048 1.00 94.00 304 ALA A O 1
ATOM 2433 N N . LEU A 1 305 ? 15.347 14.728 -11.892 1.00 93.19 305 LEU A N 1
ATOM 2434 C CA . LEU A 1 305 ? 16.693 14.777 -11.325 1.00 93.19 305 LEU A CA 1
ATOM 2435 C C . LEU A 1 305 ? 17.403 13.440 -11.540 1.00 93.19 305 LEU A C 1
ATOM 2437 O O . LEU A 1 305 ? 18.469 13.421 -12.144 1.00 93.19 305 LEU A O 1
ATOM 2441 N N . LEU A 1 306 ? 16.785 12.334 -11.119 1.00 92.81 306 LEU A N 1
ATOM 2442 C CA . LEU A 1 306 ? 17.344 10.984 -11.219 1.00 92.81 306 LEU A CA 1
ATOM 2443 C C . LEU A 1 306 ? 17.693 10.596 -12.657 1.00 92.81 306 LEU A C 1
ATOM 2445 O O . LEU A 1 306 ? 18.692 9.927 -12.865 1.00 92.81 306 LEU A O 1
ATOM 2449 N N . MET A 1 307 ? 16.948 11.068 -13.659 1.00 91.62 307 MET A N 1
ATOM 2450 C CA . MET A 1 307 ? 17.270 10.845 -15.078 1.00 91.62 307 MET A CA 1
ATOM 2451 C C . MET A 1 307 ? 18.557 11.535 -15.561 1.00 91.62 307 MET A C 1
ATOM 2453 O O . MET A 1 307 ? 19.010 11.255 -16.668 1.00 91.62 307 MET A O 1
ATOM 2457 N N . LYS A 1 308 ? 19.111 12.474 -14.786 1.00 88.69 308 LYS A N 1
ATOM 2458 C CA . LYS A 1 308 ? 20.302 13.265 -15.141 1.00 88.69 308 LYS A CA 1
ATOM 2459 C C . LYS A 1 308 ? 21.522 12.940 -14.286 1.00 88.69 308 LYS A C 1
ATOM 2461 O O . LYS A 1 308 ? 22.617 13.344 -14.659 1.00 88.69 308 LYS A O 1
ATOM 2466 N N . VAL A 1 309 ? 21.319 12.277 -13.149 1.00 87.56 309 VAL A N 1
ATOM 2467 C CA . VAL A 1 309 ? 22.389 11.920 -12.215 1.00 87.56 309 VAL A CA 1
ATOM 2468 C C . VAL A 1 309 ? 23.294 10.876 -12.856 1.00 87.56 309 VAL A C 1
ATOM 2470 O O . VAL A 1 309 ? 22.825 9.844 -13.338 1.00 87.56 309 VAL A O 1
ATOM 2473 N N . THR A 1 310 ? 24.592 11.149 -12.828 1.00 81.62 310 THR A N 1
ATOM 2474 C CA . THR A 1 310 ? 25.642 10.193 -13.191 1.00 81.62 310 THR A CA 1
ATOM 2475 C C . THR A 1 310 ? 26.107 9.402 -11.962 1.00 81.62 310 THR A C 1
ATOM 2477 O O . THR A 1 310 ? 25.915 9.871 -10.840 1.00 81.62 310 THR A O 1
ATOM 2480 N N . PRO A 1 311 ? 26.745 8.224 -12.113 1.00 74.38 311 PRO A N 1
ATOM 2481 C CA . PRO A 1 311 ? 27.146 7.409 -10.961 1.00 74.38 311 PRO A CA 1
ATOM 2482 C C . PRO A 1 311 ? 28.015 8.119 -9.917 1.00 74.38 311 PRO A C 1
ATOM 2484 O O . PRO A 1 311 ? 27.913 7.804 -8.737 1.00 74.38 311 PRO A O 1
ATOM 2487 N N . ASP A 1 312 ? 28.828 9.096 -10.327 1.00 76.06 312 ASP A N 1
ATOM 2488 C CA . ASP A 1 312 ? 29.694 9.862 -9.418 1.00 76.06 312 ASP A CA 1
ATOM 2489 C C . ASP A 1 312 ? 28.928 10.887 -8.568 1.00 76.06 312 ASP A C 1
ATOM 2491 O O . ASP A 1 312 ? 29.437 11.384 -7.564 1.00 76.06 312 ASP A O 1
ATOM 2495 N N . GLU A 1 313 ? 27.710 11.225 -8.982 1.00 80.44 313 GLU A N 1
ATOM 2496 C CA . GLU A 1 313 ? 26.837 12.191 -8.323 1.00 80.44 313 GLU A CA 1
ATOM 2497 C C . GLU A 1 313 ? 25.822 11.502 -7.403 1.00 80.44 313 GLU A C 1
ATOM 2499 O O . GLU A 1 313 ? 25.065 12.188 -6.720 1.00 80.44 313 GLU A O 1
ATOM 2504 N N . ILE A 1 314 ? 25.788 10.163 -7.364 1.00 81.56 314 ILE A N 1
ATOM 2505 C CA . ILE A 1 314 ? 24.863 9.408 -6.516 1.00 81.56 314 ILE A CA 1
ATOM 2506 C C . ILE A 1 314 ? 25.267 9.576 -5.048 1.00 81.56 314 ILE A C 1
ATOM 2508 O O . ILE A 1 314 ? 26.282 9.058 -4.587 1.00 81.56 314 ILE A O 1
ATOM 2512 N N . THR A 1 315 ? 24.426 10.281 -4.297 1.00 83.38 315 THR A N 1
ATOM 2513 C CA . THR A 1 315 ? 24.493 10.377 -2.836 1.00 83.38 315 THR A CA 1
ATOM 2514 C C . THR A 1 315 ? 23.336 9.612 -2.197 1.00 83.38 315 THR A C 1
ATOM 2516 O O . THR A 1 315 ? 22.320 9.353 -2.846 1.00 83.38 315 THR A O 1
ATOM 2519 N N . ASP A 1 316 ? 23.432 9.319 -0.899 1.00 80.00 316 ASP A N 1
ATOM 2520 C CA . ASP A 1 316 ? 22.327 8.714 -0.139 1.00 80.00 316 ASP A CA 1
ATOM 2521 C C . ASP A 1 316 ? 21.045 9.560 -0.204 1.00 80.00 316 ASP A C 1
ATOM 2523 O O . ASP A 1 316 ? 19.934 9.033 -0.229 1.00 80.00 316 ASP A O 1
ATOM 2527 N N . GLU A 1 317 ? 21.170 10.888 -0.261 1.00 80.69 317 GLU A N 1
ATOM 2528 C CA . GLU A 1 317 ? 20.025 11.793 -0.408 1.00 80.69 317 GLU A CA 1
ATOM 2529 C C . GLU A 1 317 ? 19.327 11.611 -1.759 1.00 80.69 317 GLU A C 1
ATOM 2531 O O . GLU A 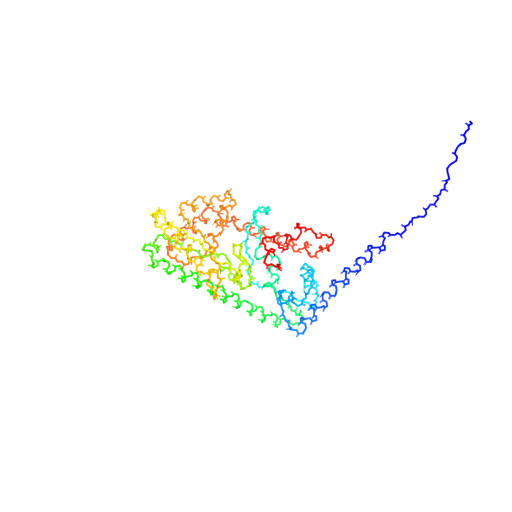1 317 ? 18.097 11.601 -1.820 1.00 80.69 317 GLU A O 1
ATOM 2536 N N . ILE A 1 318 ? 20.100 11.422 -2.831 1.00 82.06 318 ILE A N 1
ATOM 2537 C CA . ILE A 1 318 ? 19.576 11.161 -4.173 1.00 82.06 318 ILE A CA 1
ATOM 2538 C C . ILE A 1 318 ? 18.961 9.761 -4.245 1.00 82.06 318 ILE A C 1
ATOM 2540 O O . ILE A 1 318 ? 17.861 9.613 -4.775 1.00 82.06 318 ILE A O 1
ATOM 2544 N N . LEU A 1 319 ? 19.602 8.747 -3.660 1.00 82.31 319 LEU A N 1
ATOM 2545 C CA . LEU A 1 319 ? 19.042 7.393 -3.589 1.00 82.31 319 LEU A CA 1
ATOM 2546 C C . LEU A 1 319 ? 17.718 7.358 -2.822 1.00 82.31 319 LEU A C 1
ATOM 2548 O O . LEU A 1 319 ? 16.782 6.699 -3.267 1.00 82.31 319 LEU A O 1
ATOM 2552 N N . ASN A 1 320 ? 17.580 8.148 -1.752 1.00 84.81 320 ASN A N 1
ATOM 2553 C CA . ASN A 1 320 ? 16.321 8.277 -1.012 1.00 84.81 320 ASN A CA 1
ATOM 2554 C C . ASN A 1 320 ? 15.161 8.848 -1.852 1.00 84.81 320 ASN A C 1
ATOM 2556 O O . ASN A 1 320 ? 13.995 8.649 -1.500 1.00 84.81 320 ASN A O 1
ATOM 2560 N N . LEU A 1 321 ? 15.442 9.539 -2.965 1.00 84.62 321 LEU A N 1
ATOM 2561 C CA . LEU A 1 321 ? 14.413 9.942 -3.930 1.00 84.62 321 LEU A CA 1
ATOM 2562 C C . LEU A 1 321 ? 13.920 8.756 -4.768 1.00 84.62 321 LEU A C 1
ATOM 2564 O O . LEU A 1 321 ? 12.767 8.754 -5.204 1.00 84.62 321 LEU A O 1
ATOM 2568 N N . PHE A 1 322 ? 14.784 7.766 -4.993 1.00 87.81 322 PHE A N 1
ATOM 2569 C CA . PHE A 1 322 ? 14.519 6.591 -5.815 1.00 87.81 322 PHE A CA 1
ATOM 2570 C C . PHE A 1 322 ? 13.790 5.496 -5.024 1.00 87.81 322 PHE A C 1
ATOM 2572 O O . PHE A 1 322 ? 12.728 5.028 -5.451 1.00 87.81 322 PHE A O 1
ATOM 2579 N N . TYR A 1 323 ? 14.294 5.168 -3.834 1.00 84.25 323 TYR A N 1
ATOM 2580 C CA . TYR A 1 323 ? 13.614 4.364 -2.818 1.00 84.25 323 TYR A CA 1
ATOM 2581 C C . TYR A 1 323 ? 14.059 4.791 -1.413 1.00 84.25 323 TYR A C 1
ATOM 2583 O O . TYR A 1 323 ? 15.232 5.081 -1.194 1.00 84.25 323 TYR A O 1
ATOM 2591 N N . PRO A 1 324 ? 13.143 4.852 -0.435 1.00 79.00 324 PRO A N 1
ATOM 2592 C CA . PRO A 1 324 ? 13.506 5.174 0.939 1.00 79.00 324 PRO A CA 1
ATOM 2593 C C . PRO A 1 324 ? 14.261 4.009 1.586 1.00 79.00 324 PRO A C 1
ATOM 2595 O O . PRO A 1 324 ? 14.015 2.846 1.270 1.00 79.00 324 PRO A O 1
ATOM 2598 N N . SER A 1 325 ? 15.080 4.308 2.592 1.00 68.62 325 SER A N 1
ATOM 2599 C CA . SER A 1 325 ? 15.804 3.272 3.343 1.00 68.62 325 SER A CA 1
ATOM 2600 C C . SER A 1 325 ? 14.899 2.234 4.025 1.00 68.62 325 SER A C 1
ATOM 2602 O O . SER A 1 325 ? 15.341 1.139 4.317 1.00 68.62 325 SER A O 1
ATOM 2604 N N . ASP A 1 326 ? 13.634 2.553 4.316 1.00 64.56 326 ASP A N 1
ATOM 2605 C CA . ASP A 1 326 ? 12.718 1.577 4.927 1.00 64.56 326 ASP A CA 1
ATOM 2606 C C . ASP A 1 326 ? 12.234 0.519 3.914 1.00 64.56 326 ASP A C 1
ATOM 2608 O O . ASP A 1 326 ? 11.707 -0.507 4.330 1.00 64.56 326 ASP A O 1
ATOM 2612 N N . GLU A 1 327 ? 12.388 0.782 2.609 1.00 66.38 327 GLU A N 1
ATOM 2613 C CA . GLU A 1 327 ? 12.112 -0.164 1.521 1.00 66.38 327 GLU A CA 1
ATOM 2614 C C . GLU A 1 327 ? 13.396 -0.878 1.050 1.00 66.38 327 GLU A C 1
ATOM 2616 O O . GLU A 1 327 ? 13.300 -1.809 0.263 1.00 66.38 327 GLU A O 1
ATOM 2621 N N . SER A 1 328 ? 14.601 -0.494 1.507 1.00 60.81 328 SER A N 1
ATOM 2622 C CA . SER A 1 328 ? 15.842 -1.143 1.046 1.00 60.81 328 SER A CA 1
ATOM 2623 C C . SER A 1 328 ? 15.917 -2.615 1.457 1.00 60.81 328 SER A C 1
ATOM 2625 O O . SER A 1 328 ? 16.346 -3.434 0.656 1.00 60.81 328 SER A O 1
ATOM 2627 N N . GLU A 1 329 ? 15.405 -2.959 2.643 1.00 56.59 329 GLU A N 1
ATOM 2628 C CA . GLU A 1 329 ? 15.291 -4.345 3.131 1.00 56.59 329 GLU A CA 1
ATOM 2629 C C . GLU A 1 329 ? 14.354 -5.218 2.270 1.00 56.59 329 GLU A C 1
ATOM 2631 O O . GLU A 1 329 ? 14.407 -6.441 2.355 1.00 56.59 329 GLU A O 1
ATOM 2636 N N . GLU A 1 330 ? 13.480 -4.617 1.451 1.00 58.00 330 GLU A N 1
ATOM 2637 C CA . GLU A 1 330 ? 12.603 -5.352 0.524 1.00 58.00 330 GLU A CA 1
ATOM 2638 C C . GLU A 1 330 ? 13.309 -5.717 -0.795 1.00 58.00 330 GLU A C 1
ATOM 2640 O O . GLU A 1 330 ? 12.763 -6.493 -1.580 1.00 58.00 330 GLU A O 1
ATOM 2645 N N . PHE A 1 331 ? 14.490 -5.145 -1.062 1.00 55.22 331 PHE A N 1
ATOM 2646 C CA . PHE A 1 331 ? 15.196 -5.250 -2.345 1.00 55.22 331 PHE A CA 1
ATOM 2647 C C . PHE A 1 331 ? 16.656 -5.732 -2.228 1.00 55.22 331 PHE A C 1
ATOM 2649 O O . PHE A 1 331 ? 17.364 -5.715 -3.240 1.00 55.22 331 PHE A O 1
ATOM 2656 N N . GLU A 1 332 ? 17.101 -6.116 -1.027 1.00 51.25 332 GLU A N 1
ATOM 2657 C CA . GLU A 1 332 ? 18.382 -6.800 -0.757 1.00 51.25 332 GLU A CA 1
ATOM 2658 C C . GLU A 1 332 ? 18.278 -8.316 -0.976 1.00 51.25 332 GLU A C 1
ATOM 2660 O O . GLU A 1 332 ? 19.218 -8.880 -1.583 1.00 51.25 332 GLU A O 1
#

Nearest PDB structures (foldseek):
  4jj9-assembly1_B  TM=6.354E-01  e=1.719E+00  Bordetella bronchiseptica RB50
  9jxc-assembly2_D  TM=2.833E-01  e=7.564E-02  Acinetobacter baumannii
  9k1j-assembly1_B  TM=4.176E-01  e=1.059E+00  Acinetobacter baumannii
  8t6c-assembly1_A  TM=4.561E-01  e=6.261E+00  synthetic construct
  2flz-assembly1_A  TM=4.422E-01  e=5.933E+00  coryneform bacterium

Mean predicted aligned error: 8.24 Å

Foldseek 3Di:
DDDDDDDDDDDDDDPDPPVVVVVVVVVQVVVLVVLLVVVVVVCVVPPKDALQRSCVVDDDDLLSNLLSLVVNPQKDKDFDFDWAWDADPPDDLRTATPPFQSVRRRLGIIMGTPVDCVSSVVVNVVSLVVLLVQLVVVLVLVLVLVVVLPVVQPPCLAFKWKWWFDCSLRSRWAQQWAQDPPPRDTAGTDATEIEMEGEPPDDPVSLVSSVVSVVVVQVVQCPPPVHNHHYHYDYYYVVVLVVLLVVPDSVSLVVLVRLQSIDTRGGHVVSSVVSNVSNVVSCSVVSSVVSRVVNVVLLVVLVVVSSPDGPVRDDPVNVCSRPNPVCVSSVD

pLDDT: mean 86.44, std 17.62, range [26.55, 98.5]

Solvent-accessible surface area (backbone atoms only — not comparable to full-atom values): 18355 Å² total; per-residue (Å²): 139,85,87,84,88,82,84,90,74,92,74,79,85,82,88,66,72,66,62,61,55,52,55,48,56,48,54,49,55,53,48,50,54,47,50,29,52,51,52,53,50,49,34,71,74,71,42,55,39,35,40,44,61,48,52,75,76,46,87,75,57,72,67,59,54,55,42,29,55,72,66,36,82,64,39,37,74,49,75,58,83,68,78,41,73,36,78,37,93,86,43,83,89,32,44,35,52,31,63,36,56,49,55,33,36,31,76,33,20,38,38,22,46,52,93,48,57,64,64,38,49,55,52,49,51,55,52,51,54,50,24,42,52,46,17,50,54,52,48,51,53,53,48,54,52,50,54,54,54,40,73,77,33,87,66,36,45,74,35,26,22,36,28,38,23,64,39,46,69,60,48,58,20,50,63,64,69,31,62,36,92,91,75,66,44,71,27,48,35,54,59,45,32,36,43,35,41,29,41,80,81,54,48,72,68,57,54,48,53,49,49,55,51,52,50,53,48,32,53,51,37,45,67,32,89,90,64,18,36,52,58,45,73,47,79,44,45,44,66,56,52,69,58,28,58,69,52,85,43,72,70,22,41,50,55,45,49,48,60,69,67,29,40,88,70,48,51,20,62,69,59,49,51,52,51,54,50,51,39,55,76,60,46,45,56,60,55,52,52,53,40,37,51,52,16,53,56,50,49,56,53,41,54,62,47,60,71,68,60,48,85,90,68,67,40,74,74,58,46,45,60,37,43,45,77,88,52,46,76,68,76,115

Secondary structure (DSSP, 8-state):
----------------HHHHHHHHHHHHHHHHHHHHHHHHHHHHHH-SEEHHHHHHH--S-HHHHHHHHHH-TTEEEEE-S--EEEE-TTSGGGEEEES-HHHIIIIIEEEEETT-HHHHHHHHHHHHHHHHHHHHHHHHHHHHHHHHHHHTSTTHHHHEEEEEEGGGGGT-----EEE-TTT--EEESS-EEEEEEE-TTS-HHHHHHHHHHHHHHHHHHHH-TTT---EEEEEEEHHHHHHHTT--SHHHHHHHHHHHH-EEEEE-HHHHHHHHHHHHHTTHHHHHHHHHHHHHHHHHHHHHHHTT--GGG--HHHHHHHS-HHHHTT--